Protein AF-F8PD28-F1 (afdb_monomer)

Sequence (226 aa):
MTKYKEKNAYPTWADFMKTFTASFRTANVKGTASAALMKMKMEQGENAVAFNSRFMLDAGKSGINNEAMIMVYQKAIRPPLLCGALTGKELLTIEDWMSTVANLDANWISANAISEGAWGARNRERQNDRNRKSGPSTSTRRLTKDEEESRRKEGRYFICNEKGHIGRNCRNKGKTPERKVRQTETEDDTKTVVEEDRVQNIMRMWRELGEDQRTEAMKELEDEGF

Organism: Serpula lacrymans var. lacrymans (strain S7.9) (NCBI:txid578457)

Structure (mmCIF, N/CA/C/O backbone):
data_AF-F8PD28-F1
#
_entry.id   AF-F8PD28-F1
#
loop_
_atom_site.group_PDB
_atom_site.id
_atom_site.type_symbol
_atom_site.label_atom_id
_atom_site.label_alt_id
_atom_site.label_comp_id
_atom_site.label_asym_id
_atom_site.label_entity_id
_atom_site.label_seq_id
_atom_site.pdbx_PDB_ins_code
_atom_site.Cartn_x
_atom_site.Cartn_y
_atom_site.Cartn_z
_atom_site.occupancy
_atom_site.B_iso_or_equiv
_atom_site.auth_seq_id
_atom_site.auth_comp_id
_atom_site.auth_asym_id
_atom_site.auth_atom_id
_atom_site.pdbx_PDB_model_num
ATOM 1 N N . MET A 1 1 ? -64.999 1.838 42.486 1.00 37.94 1 MET A N 1
ATOM 2 C CA . MET A 1 1 ? -63.828 2.746 42.481 1.00 37.94 1 MET A CA 1
ATOM 3 C C . MET A 1 1 ? -62.581 1.962 42.088 1.00 37.94 1 MET A C 1
ATOM 5 O O . MET A 1 1 ? -61.902 1.415 42.946 1.00 37.94 1 MET A O 1
ATOM 9 N N . THR A 1 2 ? -62.293 1.853 40.794 1.00 41.00 2 THR A N 1
ATOM 10 C CA . THR A 1 2 ? -61.051 1.243 40.297 1.00 41.00 2 THR A CA 1
ATOM 11 C C . THR A 1 2 ? -60.029 2.351 40.067 1.00 41.00 2 THR A C 1
ATOM 13 O O . THR A 1 2 ? -60.168 3.150 39.144 1.00 41.00 2 THR A O 1
ATOM 16 N N . LYS A 1 3 ? -59.034 2.432 40.958 1.00 47.44 3 LYS A N 1
ATOM 17 C CA . LYS A 1 3 ? -57.893 3.350 40.853 1.00 47.44 3 LYS A CA 1
ATOM 18 C C . LYS A 1 3 ? -57.122 3.051 39.564 1.00 47.44 3 LYS A C 1
ATOM 20 O O . LYS A 1 3 ? -56.483 2.004 39.464 1.00 47.44 3 LYS A O 1
ATOM 25 N N . TYR A 1 4 ? -57.155 3.975 38.609 1.00 45.00 4 TYR A N 1
ATOM 26 C CA . TYR A 1 4 ? -56.202 3.995 37.505 1.00 45.00 4 TYR A CA 1
ATOM 27 C C . TYR A 1 4 ? -54.816 4.300 38.087 1.00 45.00 4 TYR A C 1
ATOM 29 O O . TYR A 1 4 ? -54.579 5.380 38.620 1.00 45.00 4 TYR A O 1
ATOM 37 N N . LYS A 1 5 ? -53.917 3.310 38.058 1.00 53.78 5 LYS A N 1
ATOM 38 C CA . LYS A 1 5 ? -52.496 3.510 38.356 1.00 53.78 5 LYS A CA 1
ATOM 39 C C . LYS A 1 5 ? -51.882 4.280 37.192 1.00 53.78 5 LYS A C 1
ATOM 41 O O . LYS A 1 5 ? -51.727 3.720 36.109 1.00 53.78 5 LYS A O 1
ATOM 46 N N . GLU A 1 6 ? -51.512 5.529 37.433 1.00 55.69 6 GLU A N 1
ATOM 47 C CA . GLU A 1 6 ? -50.624 6.288 36.558 1.00 55.69 6 GLU A CA 1
ATOM 48 C C . GLU A 1 6 ? -49.301 5.523 36.404 1.00 55.69 6 GLU A C 1
ATOM 50 O O . GLU A 1 6 ? -48.496 5.419 37.328 1.00 55.69 6 GLU A O 1
ATOM 55 N N . LYS A 1 7 ? -49.095 4.934 35.226 1.00 58.25 7 LYS A N 1
ATOM 56 C CA . LYS A 1 7 ? -47.809 4.393 34.769 1.00 58.25 7 LYS A CA 1
ATOM 57 C C . LYS A 1 7 ? -47.316 5.220 33.582 1.00 58.25 7 LYS A C 1
ATOM 59 O O . LYS A 1 7 ? -47.016 4.677 32.530 1.00 58.25 7 LYS A O 1
ATOM 64 N N . ASN A 1 8 ? -47.239 6.537 33.753 1.00 56.81 8 ASN A N 1
ATOM 65 C CA . ASN A 1 8 ? -46.697 7.443 32.738 1.00 56.81 8 ASN A CA 1
ATOM 66 C C . ASN A 1 8 ? -45.446 8.159 33.264 1.00 56.81 8 ASN A C 1
ATOM 68 O O . ASN A 1 8 ? -45.319 9.374 33.155 1.00 56.81 8 ASN A O 1
ATOM 72 N N . ALA A 1 9 ? -44.514 7.407 33.855 1.00 68.94 9 ALA A N 1
ATOM 73 C CA . ALA A 1 9 ? -43.161 7.912 34.045 1.00 68.94 9 ALA A CA 1
ATOM 74 C C . ALA A 1 9 ? -42.447 7.811 32.692 1.00 68.94 9 ALA A C 1
ATOM 76 O O . ALA A 1 9 ? -42.013 6.730 32.293 1.00 68.94 9 ALA A O 1
ATOM 77 N N . TYR A 1 10 ? -42.402 8.921 31.954 1.00 65.69 10 TYR A N 1
ATOM 78 C CA . TYR A 1 10 ? -41.601 9.001 30.737 1.00 65.69 10 TYR A CA 1
ATOM 79 C C . TYR A 1 10 ? -40.124 8.767 31.090 1.00 65.69 10 TYR A C 1
ATOM 81 O O . TYR A 1 10 ? -39.660 9.292 32.108 1.00 65.69 10 TYR A O 1
ATOM 89 N N . PRO A 1 11 ? -39.387 7.975 30.289 1.00 75.00 11 PRO A N 1
ATOM 90 C CA . PRO A 1 11 ? -37.967 7.756 30.516 1.00 75.00 11 PRO A CA 1
ATOM 91 C C . PRO A 1 11 ? -37.240 9.099 30.516 1.00 75.00 11 PRO A C 1
ATOM 93 O O . PRO A 1 11 ? -37.538 9.985 29.710 1.00 75.00 11 PRO A O 1
ATOM 96 N N . THR A 1 12 ? -36.291 9.259 31.434 1.00 88.94 12 THR A N 1
ATOM 97 C CA . THR A 1 12 ? -35.489 10.480 31.482 1.00 88.94 12 THR A CA 1
ATOM 98 C C . THR A 1 12 ? -34.643 10.600 30.213 1.00 88.94 12 THR A C 1
ATOM 100 O O . THR A 1 12 ? -34.367 9.609 29.535 1.00 88.94 12 THR A O 1
ATOM 103 N N . TRP A 1 13 ? -34.170 11.806 29.891 1.00 82.38 13 TRP A N 1
ATOM 104 C CA . TRP A 1 13 ? -33.216 11.993 28.789 1.00 82.38 13 TRP A CA 1
ATOM 105 C C . TRP A 1 13 ? -31.980 11.086 28.931 1.00 82.38 13 TRP A C 1
ATOM 107 O O . TRP A 1 13 ? -31.472 10.559 27.943 1.00 82.38 13 TRP A O 1
ATOM 117 N N . ALA A 1 14 ? -31.537 10.837 30.167 1.00 88.75 14 ALA A N 1
ATOM 118 C CA . ALA A 1 14 ? -30.451 9.909 30.459 1.00 88.75 14 ALA A CA 1
ATOM 119 C C . ALA A 1 14 ? -30.820 8.454 30.120 1.00 88.75 14 ALA A C 1
ATOM 121 O O . ALA A 1 14 ? -30.013 7.754 29.509 1.00 88.75 14 ALA A O 1
ATOM 122 N N . ASP A 1 15 ? -32.037 8.013 30.455 1.00 88.62 15 ASP A N 1
ATOM 123 C CA . ASP A 1 15 ? -32.534 6.684 30.082 1.00 88.62 15 ASP A CA 1
ATOM 124 C C . ASP A 1 15 ? -32.640 6.545 28.567 1.00 88.62 15 ASP A C 1
ATOM 126 O O . ASP A 1 15 ? -32.151 5.556 28.024 1.00 88.62 15 ASP A O 1
ATOM 130 N N . PHE A 1 16 ? -33.176 7.562 27.880 1.00 85.31 16 PHE A N 1
ATOM 131 C CA . PHE A 1 16 ? -33.222 7.616 26.421 1.00 85.31 16 PHE A CA 1
ATOM 132 C C . PHE A 1 16 ? -31.822 7.489 25.819 1.00 85.31 16 PHE A C 1
ATOM 134 O O . PHE A 1 16 ? -31.597 6.579 25.025 1.00 85.31 16 PHE A O 1
ATOM 141 N N . MET A 1 17 ? -30.863 8.324 26.236 1.00 83.69 17 MET A N 1
ATOM 142 C CA . MET A 1 17 ? -29.487 8.295 25.729 1.00 83.69 17 MET A CA 1
ATOM 143 C C . MET A 1 17 ? -28.782 6.972 26.031 1.00 83.69 17 MET A C 1
ATOM 145 O O . MET A 1 17 ? -28.021 6.478 25.199 1.00 83.69 17 MET A O 1
ATOM 149 N N . LYS A 1 18 ? -29.065 6.350 27.179 1.00 84.75 18 LYS A N 1
ATOM 150 C CA . LYS A 1 18 ? -28.566 5.018 27.538 1.00 84.75 18 LYS A CA 1
ATOM 151 C C . LYS A 1 18 ? -29.157 3.934 26.638 1.00 84.75 18 LYS A C 1
ATOM 153 O O . LYS A 1 18 ? -28.407 3.104 26.135 1.00 84.75 18 LYS A O 1
ATOM 158 N N . THR A 1 19 ? -30.468 3.936 26.389 1.00 81.81 19 THR A N 1
ATOM 159 C CA . THR A 1 19 ? -31.086 3.010 25.424 1.00 81.81 19 THR A CA 1
ATOM 160 C C . THR A 1 19 ? -30.622 3.275 24.003 1.00 81.81 19 THR A C 1
ATOM 162 O O . THR A 1 19 ? -30.332 2.325 23.290 1.00 81.81 19 THR A O 1
ATOM 165 N N . PHE A 1 20 ? -30.483 4.532 23.592 1.00 79.62 20 PHE A N 1
ATOM 166 C CA . PHE A 1 20 ? -30.006 4.926 22.273 1.00 79.62 20 PHE A CA 1
ATOM 167 C C . PHE A 1 20 ? -28.578 4.417 22.055 1.00 79.62 20 PHE A C 1
ATOM 169 O O . PHE A 1 20 ? -28.336 3.634 21.144 1.00 79.62 20 PHE A O 1
ATOM 176 N N . THR A 1 21 ? -27.644 4.734 22.953 1.00 75.19 21 THR A N 1
ATOM 177 C CA . THR A 1 21 ? -26.257 4.237 22.877 1.00 75.19 21 THR A CA 1
ATOM 178 C C . THR A 1 21 ? -26.148 2.720 23.025 1.00 75.19 21 THR A C 1
ATOM 180 O O . THR A 1 21 ? -25.284 2.117 22.396 1.00 75.19 21 THR A O 1
ATOM 183 N N . ALA A 1 22 ? -27.023 2.075 23.803 1.00 74.94 22 ALA A N 1
ATOM 184 C CA . ALA A 1 22 ? -27.081 0.616 23.888 1.00 74.94 22 ALA A CA 1
ATOM 185 C C . ALA A 1 22 ? -27.624 -0.034 22.604 1.00 74.94 22 ALA A C 1
ATOM 187 O O . ALA A 1 22 ? -27.128 -1.085 22.206 1.00 74.94 22 ALA A O 1
ATOM 188 N N . SER A 1 23 ? -28.602 0.598 21.948 1.00 72.75 23 SER A N 1
ATOM 189 C CA . SER A 1 23 ? -29.175 0.159 20.664 1.00 72.75 23 SER A CA 1
ATOM 190 C C . SER A 1 23 ? -28.177 0.341 19.524 1.00 72.75 23 SER A C 1
ATOM 192 O O . SER A 1 23 ? -28.072 -0.507 18.646 1.00 72.75 23 SER A O 1
ATOM 194 N N . PHE A 1 24 ? -27.397 1.421 19.587 1.00 63.25 24 PHE A N 1
ATOM 195 C CA . PHE A 1 24 ? -26.271 1.709 18.705 1.00 63.25 24 PHE A CA 1
ATOM 196 C C . PHE A 1 24 ? -24.937 1.236 19.290 1.00 63.25 24 PHE A C 1
ATOM 198 O O . PHE A 1 24 ? -23.906 1.797 18.914 1.00 63.25 24 PHE A O 1
ATOM 205 N N . ARG A 1 25 ? -24.922 0.222 20.185 1.00 58.59 25 ARG A N 1
ATOM 206 C CA . ARG A 1 25 ? -23.673 -0.431 20.619 1.00 58.59 25 ARG A CA 1
ATOM 207 C C . ARG A 1 25 ? -22.926 -0.778 19.348 1.00 58.59 25 ARG A C 1
ATOM 209 O O . ARG A 1 25 ? -23.367 -1.627 18.577 1.00 58.59 25 ARG A O 1
ATOM 216 N N . THR A 1 26 ? -21.865 -0.022 19.110 1.00 56.88 26 THR A N 1
ATOM 217 C CA . THR A 1 26 ? -21.179 0.052 17.833 1.00 56.88 26 THR A CA 1
ATOM 218 C C . THR A 1 26 ? -20.837 -1.366 17.421 1.00 56.88 26 THR A C 1
ATOM 220 O O . THR A 1 26 ? -20.090 -2.040 18.129 1.00 56.88 26 THR A O 1
ATOM 223 N N . ALA A 1 27 ? -21.459 -1.849 16.339 1.00 63.34 27 ALA A N 1
ATOM 224 C CA . ALA A 1 27 ? -21.218 -3.179 15.794 1.00 63.34 27 ALA A CA 1
ATOM 225 C C . ALA A 1 27 ? -19.707 -3.384 15.737 1.00 63.34 27 ALA A C 1
ATOM 227 O O . ALA A 1 27 ? -19.074 -2.698 14.948 1.00 63.34 27 ALA A O 1
ATOM 228 N N . ASN A 1 28 ? -19.160 -4.202 16.652 1.00 75.38 28 ASN A N 1
ATOM 229 C CA . ASN A 1 28 ? -17.743 -4.298 17.034 1.00 75.38 28 ASN A CA 1
ATOM 230 C C . ASN A 1 28 ? -16.792 -3.568 16.063 1.00 75.38 28 ASN A C 1
ATOM 232 O O . ASN A 1 28 ? -16.199 -4.206 15.194 1.00 75.38 28 ASN A O 1
ATOM 236 N N . VAL A 1 29 ? -16.701 -2.232 16.150 1.00 79.56 29 VAL A N 1
ATOM 237 C CA . VAL A 1 29 ? -16.099 -1.429 15.062 1.00 79.56 29 VAL A CA 1
ATOM 238 C C . VAL A 1 29 ? -14.616 -1.735 14.961 1.00 79.56 29 VAL A C 1
ATOM 240 O O . VAL A 1 29 ? -14.099 -1.935 13.866 1.00 79.56 29 VAL A O 1
ATOM 243 N N . LYS A 1 30 ? -13.965 -1.879 16.120 1.00 83.75 30 LYS A N 1
ATOM 244 C CA . LYS A 1 30 ? -12.562 -2.263 16.230 1.00 83.75 30 LYS A CA 1
ATOM 245 C C . LYS A 1 30 ? -12.311 -3.631 15.598 1.00 83.75 30 LYS A C 1
ATOM 247 O O . LYS A 1 30 ? -11.475 -3.746 14.712 1.00 83.75 30 LYS A O 1
ATOM 252 N N . GLY A 1 31 ? -13.067 -4.654 16.005 1.00 80.69 31 GLY A N 1
ATOM 253 C CA . GLY A 1 31 ? -12.906 -6.008 15.472 1.00 80.69 31 GLY A CA 1
ATOM 254 C C . GLY A 1 31 ? -13.261 -6.118 13.990 1.00 80.69 31 GLY A C 1
ATOM 255 O O . GLY A 1 31 ? -12.584 -6.830 13.254 1.00 80.69 31 GLY A O 1
ATOM 256 N N . THR A 1 32 ? -14.265 -5.370 13.534 1.00 86.94 32 THR A N 1
ATOM 257 C CA . THR A 1 32 ? -14.659 -5.305 12.119 1.00 86.94 32 THR A CA 1
ATOM 258 C C . THR A 1 32 ? -13.567 -4.644 11.283 1.00 86.94 32 THR A C 1
ATOM 260 O O . THR A 1 32 ? -13.189 -5.190 10.251 1.00 86.94 32 THR A O 1
ATOM 263 N N . ALA A 1 33 ? -12.999 -3.529 11.751 1.00 87.75 33 ALA A N 1
ATOM 264 C CA . ALA A 1 33 ? -11.890 -2.849 11.088 1.00 87.75 33 ALA A CA 1
ATOM 265 C C . ALA A 1 33 ? -10.616 -3.709 11.072 1.00 87.75 33 ALA A C 1
ATOM 267 O O . ALA A 1 33 ? -9.989 -3.853 10.028 1.00 87.75 33 ALA A O 1
ATOM 268 N N . SER A 1 34 ? -10.268 -4.366 12.186 1.00 87.31 34 SER A N 1
ATOM 269 C CA . SER A 1 34 ? -9.153 -5.322 12.225 1.00 87.31 34 SER A CA 1
ATOM 270 C C . SER A 1 34 ? -9.353 -6.475 11.234 1.00 87.31 34 SER A C 1
ATOM 272 O O . SER A 1 34 ? -8.423 -6.842 10.519 1.00 87.31 34 SER A O 1
ATOM 274 N N . ALA A 1 35 ? -10.566 -7.030 11.149 1.00 88.50 35 ALA A N 1
ATOM 275 C CA . ALA A 1 35 ? -10.882 -8.091 10.197 1.00 88.50 35 ALA A CA 1
ATOM 276 C C . ALA A 1 35 ? -10.844 -7.604 8.738 1.00 88.50 35 ALA A C 1
ATOM 278 O O . ALA A 1 35 ? -10.423 -8.361 7.861 1.00 88.50 35 ALA A O 1
ATOM 279 N N . ALA A 1 36 ? -11.261 -6.361 8.477 1.00 90.88 36 ALA A N 1
ATOM 280 C CA . ALA A 1 36 ? -11.160 -5.730 7.164 1.00 90.88 36 ALA A CA 1
ATOM 281 C C . ALA A 1 36 ? -9.693 -5.550 6.752 1.00 90.88 36 ALA A C 1
ATOM 283 O O . ALA A 1 36 ? -9.312 -6.013 5.682 1.00 90.88 36 ALA A O 1
ATOM 284 N N . LEU A 1 37 ? -8.848 -5.005 7.635 1.00 93.38 37 LEU A N 1
ATOM 285 C CA . LEU A 1 37 ? -7.408 -4.840 7.405 1.00 93.38 37 LEU A CA 1
ATOM 286 C C . LEU A 1 37 ? -6.705 -6.159 7.084 1.00 93.38 37 LEU A C 1
ATOM 288 O O . LEU A 1 37 ? -5.946 -6.233 6.126 1.00 93.38 37 LEU A O 1
ATOM 292 N N . MET A 1 38 ? -6.990 -7.229 7.833 1.00 90.81 38 MET A N 1
ATOM 293 C CA . MET A 1 38 ? -6.369 -8.541 7.594 1.00 90.81 38 MET A CA 1
ATOM 294 C C . MET A 1 38 ? -6.731 -9.155 6.235 1.00 90.81 38 MET A C 1
ATOM 296 O O . MET A 1 38 ? -6.000 -10.012 5.731 1.00 90.81 38 MET A O 1
ATOM 300 N N . LYS A 1 39 ? -7.875 -8.759 5.667 1.00 93.38 39 LYS A N 1
ATOM 301 C CA . LYS A 1 39 ? -8.350 -9.202 4.350 1.00 93.38 39 LYS A CA 1
ATOM 302 C C . LYS A 1 39 ? -8.001 -8.218 3.238 1.00 93.38 39 LYS A C 1
ATOM 304 O O . LYS A 1 39 ? -8.110 -8.588 2.071 1.00 93.38 39 LYS A O 1
ATOM 309 N N . MET A 1 40 ? -7.614 -6.995 3.590 1.00 94.75 40 MET A N 1
ATOM 310 C CA . MET A 1 40 ? -7.336 -5.929 2.646 1.00 94.75 40 MET A CA 1
ATOM 311 C C . MET A 1 40 ? -6.160 -6.317 1.755 1.00 94.75 40 MET A C 1
ATOM 313 O O . MET A 1 40 ? -5.140 -6.831 2.217 1.00 94.75 40 MET A O 1
ATOM 317 N N . LYS A 1 41 ? -6.321 -6.063 0.461 1.00 96.56 41 LYS A N 1
ATOM 318 C CA . LYS A 1 41 ? -5.269 -6.183 -0.536 1.00 96.56 41 LYS A CA 1
ATOM 319 C C . LYS A 1 41 ? -5.348 -4.991 -1.468 1.00 96.56 41 LYS A C 1
ATOM 321 O O . LYS A 1 41 ? -6.430 -4.468 -1.727 1.00 96.56 41 LYS A O 1
ATOM 326 N N . MET A 1 42 ? -4.188 -4.574 -1.940 1.00 96.81 42 MET A N 1
ATOM 327 C CA . MET A 1 42 ? -4.074 -3.594 -2.999 1.00 96.81 42 MET A CA 1
ATOM 328 C C . MET A 1 42 ? -4.576 -4.223 -4.297 1.00 96.81 42 MET A C 1
ATOM 330 O O . MET A 1 42 ? -4.073 -5.268 -4.722 1.00 96.81 42 MET A O 1
ATOM 334 N N . GLU A 1 43 ? -5.583 -3.602 -4.901 1.00 93.44 43 GLU A N 1
ATOM 335 C CA . GLU A 1 43 ? -6.232 -4.126 -6.100 1.00 93.44 43 GLU A CA 1
ATOM 336 C C . GLU A 1 43 ? -5.350 -3.934 -7.341 1.00 93.44 43 GLU A C 1
ATOM 338 O O . GLU A 1 43 ? -4.458 -3.080 -7.400 1.00 93.44 43 GLU A O 1
ATOM 343 N N . GLN A 1 44 ? -5.594 -4.737 -8.377 1.00 86.19 44 GLN A N 1
ATOM 344 C CA . GLN A 1 44 ? -4.879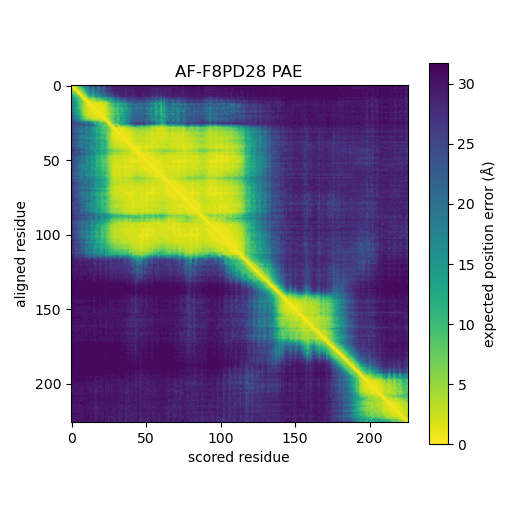 -4.579 -9.640 1.00 86.19 44 GLN A CA 1
ATOM 345 C C . GLN A 1 44 ? -5.295 -3.269 -10.325 1.00 86.19 44 GLN A C 1
ATOM 347 O O . GLN A 1 44 ? -6.469 -3.050 -10.602 1.00 86.19 44 GLN A O 1
ATOM 352 N N . GLY A 1 45 ? -4.317 -2.406 -10.613 1.00 85.19 45 GLY A N 1
ATOM 353 C CA . GLY A 1 45 ? -4.555 -1.086 -11.209 1.00 85.19 45 GLY A CA 1
ATOM 354 C C . GLY A 1 45 ? -4.904 0.013 -10.200 1.00 85.19 45 GLY A C 1
ATOM 355 O O . GLY A 1 45 ? -4.999 1.173 -10.588 1.00 85.19 45 GLY A O 1
ATOM 356 N N . GLU A 1 46 ? -5.047 -0.314 -8.913 1.00 92.38 46 GLU A N 1
ATOM 357 C CA . GLU A 1 46 ? -5.131 0.690 -7.851 1.00 92.38 46 GLU A CA 1
ATOM 358 C C . GLU A 1 46 ? -3.764 1.368 -7.666 1.00 92.38 46 GLU A C 1
ATOM 360 O O . GLU A 1 46 ? -2.731 0.699 -7.672 1.00 92.38 46 GLU A O 1
ATOM 365 N N . ASN A 1 47 ? -3.755 2.692 -7.495 1.00 93.44 47 ASN A N 1
ATOM 366 C CA . ASN A 1 47 ? -2.550 3.447 -7.144 1.00 93.44 47 ASN A CA 1
ATOM 367 C C . ASN A 1 47 ? -2.277 3.336 -5.633 1.00 93.44 47 ASN A C 1
ATOM 369 O O . ASN A 1 47 ? -3.202 3.393 -4.817 1.00 93.44 47 ASN A O 1
ATOM 373 N N . ALA A 1 48 ? -1.003 3.232 -5.257 1.00 96.44 48 ALA A N 1
ATOM 374 C CA . ALA A 1 48 ? -0.539 3.167 -3.873 1.00 96.44 48 ALA A CA 1
ATOM 375 C C . ALA A 1 48 ? -1.098 4.276 -2.960 1.00 96.44 48 ALA A C 1
ATOM 377 O O . ALA A 1 48 ? -1.455 3.997 -1.823 1.00 96.44 48 ALA A O 1
ATOM 378 N N . VAL A 1 49 ? -1.248 5.514 -3.434 1.00 96.56 49 VAL A N 1
ATOM 379 C CA . VAL A 1 49 ? -1.801 6.637 -2.652 1.00 96.56 49 VAL A CA 1
ATOM 380 C C . VAL A 1 49 ? -3.269 6.400 -2.273 1.00 96.56 49 VAL A C 1
ATOM 382 O O . VAL A 1 49 ? -3.668 6.631 -1.126 1.00 96.56 49 VAL A O 1
ATOM 385 N N . ALA A 1 50 ? -4.073 5.907 -3.219 1.00 95.94 50 ALA A N 1
ATOM 386 C CA . ALA A 1 50 ? -5.476 5.574 -2.974 1.00 95.94 50 ALA A CA 1
ATOM 387 C C . ALA A 1 50 ? -5.591 4.404 -1.987 1.00 95.94 50 ALA A C 1
ATOM 389 O O . ALA A 1 50 ? -6.350 4.475 -1.015 1.00 95.94 50 ALA A O 1
ATOM 390 N N . PHE A 1 51 ? -4.757 3.381 -2.184 1.00 97.56 51 PHE A N 1
ATOM 391 C CA . PHE A 1 51 ? -4.648 2.255 -1.266 1.00 97.56 51 PHE A CA 1
ATOM 392 C C . PHE A 1 51 ? -4.270 2.707 0.155 1.00 97.56 51 PHE A C 1
ATOM 394 O O . PHE A 1 51 ? -4.945 2.332 1.114 1.00 97.56 51 PHE A O 1
ATOM 401 N N . ASN A 1 52 ? -3.257 3.569 0.298 1.00 97.38 52 ASN A N 1
ATOM 402 C CA . ASN A 1 52 ? -2.783 4.087 1.587 1.00 97.38 52 ASN A CA 1
ATOM 403 C C . ASN A 1 52 ? -3.890 4.819 2.351 1.00 97.38 52 ASN A C 1
ATOM 405 O O . ASN A 1 52 ? -4.042 4.629 3.557 1.00 97.38 52 ASN A O 1
ATOM 409 N N . SER A 1 53 ? -4.705 5.608 1.648 1.00 95.69 53 SER A N 1
ATOM 410 C CA . SER A 1 53 ? -5.824 6.339 2.250 1.00 95.69 53 SER A CA 1
ATOM 411 C C . SER A 1 53 ? -6.880 5.391 2.826 1.00 95.69 53 SER A C 1
ATOM 413 O O . SER A 1 53 ? -7.318 5.555 3.966 1.00 95.69 53 SER A O 1
ATOM 415 N N . ARG A 1 54 ? -7.255 4.352 2.069 1.00 95.56 54 ARG A N 1
ATOM 416 C CA . ARG A 1 54 ? -8.194 3.323 2.537 1.00 95.56 54 ARG A CA 1
ATOM 417 C C . ARG A 1 54 ? -7.614 2.512 3.696 1.00 95.56 54 ARG A C 1
ATOM 419 O O . ARG A 1 54 ? -8.311 2.273 4.679 1.00 95.56 54 ARG A O 1
ATOM 426 N N . PHE A 1 55 ? -6.340 2.139 3.604 1.00 96.69 55 PHE A N 1
ATOM 427 C CA . PHE A 1 55 ? -5.641 1.423 4.665 1.00 96.69 55 PHE A CA 1
ATOM 428 C C . PHE A 1 55 ? -5.650 2.219 5.974 1.00 96.69 55 PHE A C 1
ATOM 430 O O . PHE A 1 55 ? -6.039 1.686 7.011 1.00 96.69 55 PHE A O 1
ATOM 437 N N . MET A 1 56 ? -5.292 3.507 5.931 1.00 95.44 56 MET A N 1
ATOM 438 C CA . MET A 1 56 ? -5.248 4.360 7.124 1.00 95.44 56 MET A CA 1
ATOM 439 C C . MET A 1 56 ? -6.623 4.575 7.756 1.00 95.44 56 MET A C 1
ATOM 441 O O . MET A 1 56 ? -6.736 4.640 8.982 1.00 95.44 56 MET A O 1
ATOM 445 N N . LEU A 1 57 ? -7.679 4.625 6.944 1.00 93.00 57 LEU A N 1
ATOM 446 C CA . LEU A 1 57 ? -9.051 4.751 7.426 1.00 93.00 57 LEU A CA 1
ATOM 447 C C . LEU A 1 57 ? -9.470 3.551 8.290 1.00 93.00 57 LEU A C 1
ATOM 449 O O . LEU A 1 57 ? -10.056 3.742 9.358 1.00 93.00 57 LEU A O 1
ATOM 453 N N . ASP A 1 58 ? -9.156 2.324 7.870 1.00 92.50 58 ASP A N 1
ATOM 454 C CA . ASP A 1 58 ? -9.457 1.129 8.666 1.00 92.50 58 ASP A CA 1
ATOM 455 C C . ASP A 1 58 ? -8.445 0.927 9.806 1.00 92.50 58 ASP A C 1
ATOM 457 O O . ASP A 1 58 ? -8.831 0.543 10.915 1.00 92.50 58 ASP A O 1
ATOM 461 N N . ALA A 1 59 ? -7.170 1.270 9.594 1.00 93.25 59 ALA A N 1
ATOM 462 C CA . ALA A 1 59 ? -6.129 1.238 10.623 1.00 93.25 59 ALA A CA 1
ATOM 463 C C . ALA A 1 59 ? -6.502 2.122 11.820 1.00 93.25 59 ALA A C 1
ATOM 465 O O . ALA A 1 59 ? -6.513 1.634 12.955 1.00 93.25 59 ALA A O 1
ATOM 466 N N . GLY A 1 60 ? -6.931 3.362 11.567 1.00 91.19 60 GLY A N 1
ATOM 467 C CA . GLY A 1 60 ? -7.382 4.296 12.601 1.00 91.19 60 GLY A CA 1
ATOM 468 C C . GLY A 1 60 ? -8.583 3.783 13.403 1.00 91.19 60 GLY A C 1
ATOM 469 O O . GLY A 1 60 ? -8.634 3.957 14.618 1.00 91.19 60 GLY A O 1
ATOM 470 N N . LYS A 1 61 ? -9.519 3.070 12.762 1.00 90.00 61 LYS A N 1
ATOM 471 C CA . LYS A 1 61 ? -10.677 2.449 13.439 1.00 90.00 61 LYS A CA 1
ATOM 472 C C . LYS A 1 61 ? -10.307 1.205 14.249 1.00 90.00 61 LYS A C 1
ATOM 474 O O . LYS A 1 61 ? -10.978 0.880 15.228 1.00 90.00 61 LYS A O 1
ATOM 479 N N . SER A 1 62 ? -9.271 0.488 13.825 1.00 89.69 62 SER A N 1
ATOM 480 C CA . SER A 1 62 ? -8.831 -0.759 14.454 1.00 89.69 62 SER A CA 1
ATOM 481 C C . SER A 1 62 ? -7.953 -0.544 15.692 1.00 89.69 62 SER A C 1
ATOM 483 O O . SER A 1 62 ? -7.878 -1.429 16.544 1.00 89.69 62 SER A O 1
ATOM 485 N N . GLY A 1 63 ? -7.286 0.610 15.810 1.00 87.38 63 GLY A N 1
ATOM 486 C CA . GLY A 1 63 ? -6.393 0.923 16.929 1.00 87.38 63 GLY A CA 1
ATOM 487 C C . GLY A 1 63 ? -5.226 -0.061 17.094 1.00 87.38 63 GLY A C 1
ATOM 488 O O . GLY A 1 63 ? -4.811 -0.318 18.225 1.00 87.38 63 GLY A O 1
ATOM 489 N N . ILE A 1 64 ? -4.757 -0.672 16.000 1.00 89.88 64 ILE A N 1
ATOM 490 C CA . ILE A 1 64 ? -3.544 -1.505 15.993 1.00 89.88 64 ILE A CA 1
ATOM 491 C C . ILE A 1 64 ? -2.290 -0.624 16.090 1.00 89.88 64 ILE A C 1
ATOM 493 O O . ILE A 1 64 ? -2.320 0.542 15.708 1.00 89.88 64 ILE A O 1
ATOM 497 N N . ASN A 1 65 ? -1.193 -1.164 16.622 1.00 92.31 65 ASN A N 1
ATOM 498 C CA . ASN A 1 65 ? 0.068 -0.428 16.735 1.00 92.31 65 ASN A CA 1
ATOM 499 C C . ASN A 1 65 ? 0.827 -0.390 15.394 1.00 92.31 65 ASN A C 1
ATOM 501 O O . ASN A 1 65 ? 0.510 -1.132 14.465 1.00 92.31 65 ASN A O 1
ATOM 505 N N . ASN A 1 66 ? 1.850 0.462 15.309 1.00 92.38 66 ASN A N 1
ATOM 506 C CA . ASN A 1 66 ? 2.644 0.666 14.093 1.00 92.38 66 ASN A CA 1
ATOM 507 C C . ASN A 1 66 ? 3.281 -0.635 13.560 1.00 92.38 66 ASN A C 1
ATOM 509 O O . ASN A 1 66 ? 3.231 -0.899 12.365 1.00 92.38 66 ASN A O 1
ATOM 513 N N . GLU A 1 67 ? 3.807 -1.490 14.437 1.00 92.06 67 GLU A N 1
ATOM 514 C CA . GLU A 1 67 ? 4.403 -2.776 14.047 1.00 92.06 67 GLU A CA 1
ATOM 515 C C . GLU A 1 67 ? 3.376 -3.711 13.385 1.00 92.06 67 GLU A C 1
ATOM 517 O O . GLU A 1 67 ? 3.619 -4.272 12.315 1.00 92.06 67 GLU A O 1
ATOM 522 N N . ALA A 1 68 ? 2.176 -3.814 13.966 1.00 92.50 68 ALA A N 1
ATOM 523 C CA . ALA A 1 68 ? 1.075 -4.558 13.369 1.00 92.50 68 ALA A CA 1
ATOM 524 C C . ALA A 1 68 ? 0.597 -3.927 12.054 1.00 92.50 68 ALA A C 1
ATOM 526 O O . ALA A 1 68 ? 0.285 -4.662 11.117 1.00 92.50 68 ALA A O 1
ATOM 527 N N . MET A 1 69 ? 0.567 -2.592 11.952 1.00 95.19 69 MET A N 1
ATOM 528 C CA . MET A 1 69 ? 0.252 -1.911 10.691 1.00 95.19 69 MET A CA 1
ATOM 529 C C . MET A 1 69 ? 1.248 -2.294 9.602 1.00 95.19 69 MET A C 1
ATOM 531 O O . MET A 1 69 ? 0.819 -2.666 8.516 1.00 95.19 69 MET A O 1
ATOM 535 N N . ILE A 1 70 ? 2.550 -2.271 9.894 1.00 95.94 70 ILE A N 1
ATOM 536 C CA . ILE A 1 70 ? 3.601 -2.617 8.930 1.00 95.94 70 ILE A CA 1
ATOM 537 C C . ILE A 1 70 ? 3.429 -4.055 8.435 1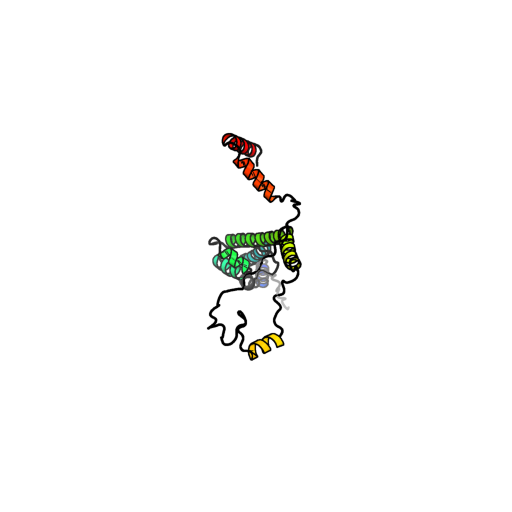.00 95.94 70 ILE A C 1
ATOM 539 O O . ILE A 1 70 ? 3.395 -4.279 7.226 1.00 95.94 70 ILE A O 1
ATOM 543 N N . MET A 1 71 ? 3.237 -5.024 9.336 1.00 94.31 71 MET A N 1
ATOM 544 C CA . MET A 1 71 ? 3.040 -6.427 8.945 1.00 94.31 71 MET A CA 1
ATOM 545 C C . MET A 1 71 ? 1.815 -6.620 8.042 1.00 94.31 71 MET A C 1
ATOM 547 O O . MET A 1 71 ? 1.872 -7.341 7.042 1.00 94.31 71 MET A O 1
ATOM 551 N N . VAL A 1 72 ? 0.692 -5.982 8.383 1.00 95.75 72 VAL A N 1
ATOM 552 C CA . VAL A 1 72 ? -0.531 -6.075 7.575 1.00 95.75 72 VAL A CA 1
ATOM 553 C C . VAL A 1 72 ? -0.344 -5.365 6.234 1.00 95.75 72 VAL A C 1
ATOM 555 O O . VAL A 1 72 ? -0.736 -5.905 5.202 1.00 95.75 72 VAL A O 1
ATOM 558 N N . TYR A 1 73 ? 0.302 -4.201 6.232 1.00 97.19 73 TYR A N 1
ATOM 559 C CA . TYR A 1 73 ? 0.577 -3.414 5.036 1.00 97.19 73 TYR A CA 1
ATOM 560 C C . TYR A 1 73 ? 1.471 -4.172 4.049 1.00 97.19 73 TYR A C 1
ATOM 562 O O . TYR A 1 73 ? 1.101 -4.329 2.888 1.00 97.19 73 TYR A O 1
ATOM 570 N N . GLN A 1 74 ? 2.584 -4.744 4.519 1.00 96.00 74 GLN A N 1
ATOM 571 C CA . GLN A 1 74 ? 3.488 -5.575 3.713 1.00 96.00 74 GLN A CA 1
ATOM 572 C C . GLN A 1 74 ? 2.766 -6.755 3.051 1.00 96.00 74 GLN A C 1
ATOM 574 O O . GLN A 1 74 ? 3.056 -7.102 1.908 1.00 96.00 74 GLN A O 1
ATOM 579 N N . LYS A 1 75 ? 1.804 -7.365 3.754 1.00 95.81 75 LYS A N 1
ATOM 580 C CA . LYS A 1 75 ? 0.992 -8.470 3.227 1.00 95.81 75 LYS A CA 1
ATOM 581 C C . LYS A 1 75 ? -0.067 -8.011 2.218 1.00 95.81 75 LYS A C 1
ATOM 583 O O . LYS A 1 75 ? -0.507 -8.812 1.391 1.00 95.81 75 LYS A O 1
ATOM 588 N N . ALA A 1 76 ? -0.509 -6.762 2.321 1.00 96.44 76 ALA A N 1
ATOM 589 C CA . ALA A 1 76 ? -1.588 -6.210 1.517 1.00 96.44 76 ALA A CA 1
ATOM 590 C C . ALA A 1 76 ? -1.098 -5.585 0.199 1.00 96.44 76 ALA A C 1
ATOM 592 O O . ALA A 1 76 ? -1.837 -5.614 -0.786 1.00 96.44 76 ALA A O 1
ATOM 593 N N . ILE A 1 77 ? 0.125 -5.048 0.153 1.00 96.88 77 ILE A N 1
ATOM 594 C CA . ILE A 1 77 ? 0.704 -4.451 -1.061 1.00 96.88 77 ILE A CA 1
ATOM 595 C C . ILE A 1 77 ? 1.134 -5.500 -2.098 1.00 96.88 77 ILE A C 1
ATOM 597 O O . ILE A 1 77 ? 1.344 -6.678 -1.805 1.00 96.88 77 ILE A O 1
ATOM 601 N N . ARG A 1 78 ? 1.284 -5.062 -3.353 1.00 94.94 78 ARG A N 1
ATOM 602 C CA . ARG A 1 78 ? 1.665 -5.935 -4.473 1.00 94.94 78 ARG A CA 1
ATOM 603 C C . ARG A 1 78 ? 3.125 -6.414 -4.342 1.00 94.94 78 ARG A C 1
ATOM 605 O O . ARG A 1 78 ? 3.986 -5.604 -3.991 1.00 94.94 78 ARG A O 1
ATOM 612 N N . PRO A 1 79 ? 3.450 -7.671 -4.718 1.00 93.94 79 PRO A N 1
ATOM 613 C CA . PRO A 1 79 ? 4.800 -8.222 -4.560 1.00 93.94 79 PRO A CA 1
ATOM 614 C C . PRO A 1 79 ? 5.942 -7.383 -5.164 1.00 93.94 79 PRO A C 1
ATOM 616 O O . PRO A 1 79 ? 6.957 -7.236 -4.490 1.00 93.94 79 PRO A O 1
ATOM 619 N N . PRO A 1 80 ? 5.815 -6.767 -6.361 1.00 91.94 80 PRO A N 1
ATOM 620 C CA . PRO A 1 80 ? 6.887 -5.928 -6.905 1.00 91.94 80 PRO A CA 1
ATOM 621 C C . PRO A 1 80 ? 7.207 -4.704 -6.036 1.00 91.94 80 PRO A C 1
ATOM 623 O O . PRO A 1 80 ? 8.373 -4.350 -5.879 1.00 91.94 80 PRO A O 1
ATOM 626 N N . LEU A 1 81 ? 6.182 -4.087 -5.438 1.00 94.75 81 LEU A N 1
ATOM 627 C CA . LEU A 1 81 ? 6.346 -2.934 -4.549 1.00 94.75 81 LEU A CA 1
ATOM 628 C C . LEU A 1 81 ? 6.965 -3.356 -3.215 1.00 94.75 81 LEU A C 1
ATOM 630 O O . LEU A 1 81 ? 7.851 -2.669 -2.715 1.00 94.75 81 LEU A O 1
ATOM 634 N N . LEU A 1 82 ? 6.556 -4.513 -2.682 1.00 95.69 82 LEU A N 1
ATOM 635 C CA . LEU A 1 82 ? 7.163 -5.101 -1.488 1.00 95.69 82 LEU A CA 1
ATOM 636 C C . LEU A 1 82 ? 8.657 -5.377 -1.701 1.00 95.69 82 LEU A C 1
ATOM 638 O O . LEU A 1 82 ? 9.478 -4.956 -0.892 1.00 95.69 82 LEU A O 1
ATOM 642 N N . CYS A 1 83 ? 9.019 -6.042 -2.802 1.00 93.56 83 CYS A N 1
ATOM 643 C CA . CYS A 1 83 ? 10.417 -6.312 -3.134 1.00 93.56 83 CYS A CA 1
ATOM 644 C C . CYS A 1 83 ? 11.225 -5.017 -3.290 1.00 93.56 83 CYS A C 1
ATOM 646 O O . CYS A 1 83 ? 12.335 -4.926 -2.768 1.00 93.56 83 CYS A O 1
ATOM 648 N N . GLY A 1 84 ? 10.666 -4.009 -3.968 1.00 93.50 84 GLY A N 1
ATOM 649 C CA . GLY A 1 84 ? 11.313 -2.707 -4.126 1.00 93.50 84 GLY A CA 1
ATOM 650 C C . GLY A 1 84 ? 11.564 -2.011 -2.787 1.00 93.50 84 GLY A C 1
ATOM 651 O O . GLY A 1 84 ? 12.680 -1.567 -2.534 1.00 93.50 84 GLY A O 1
ATOM 652 N N . ALA A 1 85 ? 10.563 -1.978 -1.905 1.00 93.56 85 ALA A N 1
ATOM 653 C CA . ALA A 1 85 ? 10.680 -1.350 -0.591 1.00 93.56 85 ALA A CA 1
ATOM 654 C C . ALA A 1 85 ? 11.691 -2.075 0.315 1.00 93.56 85 ALA A C 1
ATOM 656 O O . ALA A 1 85 ? 12.494 -1.422 0.974 1.00 93.56 85 ALA A O 1
ATOM 657 N N . LEU A 1 86 ? 11.717 -3.414 0.294 1.00 93.25 86 LEU A N 1
ATOM 658 C CA . LEU A 1 86 ? 12.663 -4.221 1.080 1.00 93.25 86 LEU A CA 1
ATOM 659 C C . LEU A 1 86 ? 14.119 -4.115 0.606 1.00 93.25 86 LEU A C 1
ATOM 661 O O . LEU A 1 86 ? 15.028 -4.391 1.381 1.00 93.25 86 LEU A O 1
ATOM 665 N N . THR A 1 87 ? 14.349 -3.750 -0.657 1.00 90.62 87 THR A N 1
ATOM 666 C CA . THR A 1 87 ? 15.706 -3.588 -1.212 1.00 90.62 87 THR A CA 1
ATOM 667 C C . THR A 1 87 ? 16.324 -2.235 -0.831 1.00 90.62 87 THR A C 1
ATOM 669 O O . THR A 1 87 ? 17.523 -2.025 -1.003 1.00 90.62 87 THR A O 1
ATOM 672 N N . GLY A 1 88 ? 15.507 -1.303 -0.339 1.00 83.75 88 GLY A N 1
ATOM 673 C CA . GLY A 1 88 ? 15.938 0.025 0.072 1.00 83.75 88 GLY A CA 1
ATOM 674 C C . GLY A 1 88 ? 16.506 0.076 1.491 1.00 83.75 88 GLY A C 1
ATOM 675 O O . GLY A 1 88 ? 17.021 -0.895 2.042 1.00 83.75 88 GLY A O 1
ATOM 676 N N . LYS A 1 89 ? 16.407 1.265 2.087 1.00 87.31 89 LYS A N 1
ATOM 677 C CA . LYS A 1 89 ? 16.720 1.498 3.498 1.00 87.31 89 LYS A CA 1
ATOM 678 C C . LYS A 1 89 ? 15.690 0.795 4.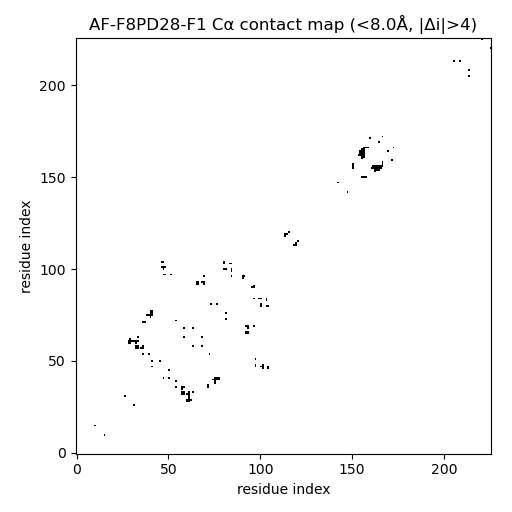391 1.00 87.31 89 LYS A C 1
ATOM 680 O O . LYS A 1 89 ? 14.534 0.656 4.007 1.00 87.31 89 LYS A O 1
ATOM 685 N N . GLU A 1 90 ? 16.098 0.422 5.601 1.00 87.19 90 GLU A N 1
ATOM 686 C CA . GLU A 1 90 ? 15.174 -0.034 6.641 1.00 87.19 90 GLU A CA 1
ATOM 687 C C . GLU A 1 90 ? 14.101 1.029 6.946 1.00 87.19 90 GLU A C 1
ATOM 689 O O . GLU A 1 90 ? 14.413 2.201 7.181 1.00 87.19 90 GLU A O 1
ATOM 694 N N . LEU A 1 91 ? 12.836 0.602 6.929 1.00 90.81 91 LEU A N 1
ATOM 695 C CA . LEU A 1 91 ? 11.656 1.442 7.129 1.00 90.81 91 LEU A CA 1
ATOM 696 C C . LEU A 1 91 ? 10.991 1.060 8.457 1.00 90.81 91 LEU A C 1
ATOM 698 O O . LEU A 1 91 ? 10.467 -0.049 8.598 1.00 90.81 91 LEU A O 1
ATOM 702 N N . LEU A 1 92 ? 11.020 1.979 9.424 1.00 91.38 92 LEU A N 1
ATOM 703 C CA . LEU A 1 92 ? 10.599 1.722 10.809 1.00 91.38 92 LEU A CA 1
ATOM 704 C C . LEU A 1 92 ? 9.154 2.152 11.088 1.00 91.38 92 LEU A C 1
ATOM 706 O O . LEU A 1 92 ? 8.532 1.679 12.042 1.00 91.38 92 LEU A O 1
ATOM 710 N N . THR A 1 93 ? 8.601 3.045 10.267 1.00 95.50 93 THR A N 1
ATOM 711 C CA . THR A 1 93 ? 7.250 3.586 10.448 1.00 95.50 93 THR A CA 1
ATOM 712 C C . THR A 1 93 ? 6.342 3.244 9.277 1.00 95.50 93 THR A C 1
ATOM 714 O O . THR A 1 93 ? 6.790 3.093 8.140 1.00 95.50 93 THR A O 1
ATOM 717 N N . ILE A 1 94 ? 5.039 3.129 9.542 1.00 95.81 94 ILE A N 1
ATOM 718 C CA . ILE A 1 94 ? 4.044 2.928 8.487 1.00 95.81 94 ILE A CA 1
ATOM 719 C C . ILE A 1 94 ? 4.060 4.075 7.462 1.00 95.81 94 ILE A C 1
ATOM 721 O O . ILE A 1 94 ? 3.826 3.843 6.280 1.00 95.81 94 ILE A O 1
ATOM 725 N N . GLU A 1 95 ? 4.405 5.291 7.887 1.00 95.88 95 GLU A N 1
ATOM 726 C CA . GLU A 1 95 ? 4.535 6.474 7.028 1.00 95.88 95 GLU A CA 1
ATOM 727 C C . GLU A 1 95 ? 5.725 6.350 6.063 1.00 95.88 95 GLU A C 1
ATOM 729 O O . GLU A 1 95 ? 5.582 6.611 4.863 1.00 95.88 95 GLU A O 1
ATOM 734 N N . ASP A 1 96 ? 6.874 5.861 6.543 1.00 96.12 96 ASP A N 1
ATOM 735 C CA . ASP A 1 96 ? 8.040 5.559 5.700 1.00 96.12 96 ASP A CA 1
ATOM 736 C C . ASP A 1 96 ? 7.708 4.477 4.663 1.00 96.12 96 ASP A C 1
ATOM 738 O O . ASP A 1 96 ? 8.055 4.590 3.484 1.00 96.12 96 ASP A O 1
ATOM 742 N N . TRP A 1 97 ? 6.982 3.437 5.085 1.00 97.12 97 TRP A N 1
ATOM 743 C CA . TRP A 1 97 ? 6.481 2.391 4.192 1.00 97.12 97 TRP A CA 1
ATOM 744 C C . TRP A 1 97 ? 5.555 2.955 3.115 1.00 97.12 97 TRP A C 1
ATOM 746 O O . TRP A 1 97 ? 5.755 2.698 1.927 1.00 97.12 97 TRP A O 1
ATOM 756 N N . MET A 1 98 ? 4.565 3.750 3.512 1.00 97.19 98 MET A N 1
ATOM 757 C CA . MET A 1 98 ? 3.571 4.317 2.603 1.00 97.19 98 MET A CA 1
ATOM 758 C C . MET A 1 98 ? 4.178 5.280 1.589 1.00 97.19 98 MET A C 1
ATOM 760 O O . MET A 1 98 ? 3.826 5.214 0.410 1.00 97.19 98 MET A O 1
ATOM 764 N N . SER A 1 99 ? 5.089 6.150 2.027 1.00 96.56 99 SER A N 1
ATOM 765 C CA . SER A 1 99 ? 5.788 7.092 1.148 1.00 96.56 99 SER A CA 1
ATOM 766 C C . SER A 1 99 ? 6.704 6.365 0.161 1.00 96.56 99 SER A C 1
ATOM 768 O O . SER A 1 99 ? 6.652 6.634 -1.040 1.00 96.56 99 SER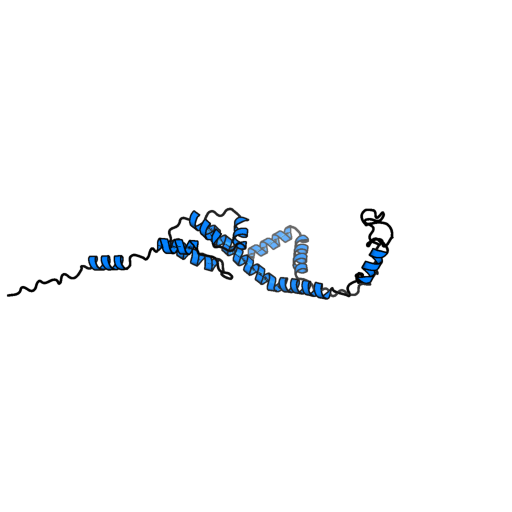 A O 1
ATOM 770 N N . THR A 1 100 ? 7.469 5.376 0.629 1.00 96.81 100 THR A N 1
ATOM 771 C CA . THR A 1 100 ? 8.347 4.564 -0.228 1.00 96.81 100 THR A CA 1
ATOM 772 C C . THR A 1 100 ? 7.547 3.804 -1.283 1.00 96.81 100 THR A C 1
ATOM 774 O O . THR A 1 1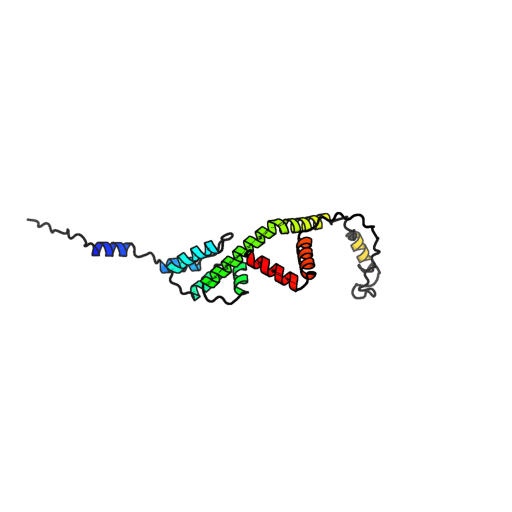00 ? 7.884 3.842 -2.466 1.00 96.81 100 THR A O 1
ATOM 777 N N . VAL A 1 101 ? 6.452 3.151 -0.886 1.00 96.75 101 VAL A N 1
ATOM 778 C CA . VAL A 1 101 ? 5.592 2.402 -1.812 1.00 96.75 101 VAL A CA 1
ATOM 779 C C . VAL A 1 101 ? 4.890 3.326 -2.809 1.00 96.75 101 VAL A C 1
ATOM 781 O O . VAL A 1 101 ? 4.819 2.986 -3.990 1.00 96.75 101 VAL A O 1
ATOM 784 N N . ALA A 1 102 ? 4.432 4.506 -2.379 1.00 97.00 102 ALA A N 1
ATOM 785 C CA . ALA A 1 102 ? 3.853 5.504 -3.278 1.00 97.00 102 ALA A CA 1
ATOM 786 C C . ALA A 1 102 ? 4.860 5.992 -4.329 1.00 97.00 102 ALA A C 1
ATOM 788 O O . ALA A 1 102 ? 4.527 6.057 -5.512 1.00 97.00 102 ALA A O 1
ATOM 789 N N . ASN A 1 103 ? 6.103 6.254 -3.919 1.00 95.56 103 ASN A N 1
ATOM 790 C CA . ASN A 1 103 ? 7.172 6.658 -4.830 1.00 95.56 103 ASN A CA 1
ATOM 791 C C . ASN A 1 103 ? 7.520 5.550 -5.829 1.00 95.56 103 ASN A C 1
ATOM 793 O O . ASN A 1 103 ? 7.673 5.822 -7.016 1.00 95.56 103 ASN A O 1
ATOM 797 N N . LEU A 1 104 ? 7.612 4.294 -5.383 1.00 94.81 104 LEU A N 1
ATOM 798 C CA . LEU A 1 104 ? 7.874 3.158 -6.271 1.00 94.81 104 LEU A CA 1
ATOM 799 C C . LEU A 1 104 ? 6.765 2.968 -7.311 1.00 94.81 104 LEU A C 1
ATOM 801 O O . LEU A 1 104 ? 7.060 2.746 -8.484 1.00 94.81 104 LEU A O 1
ATOM 805 N N . ASP A 1 105 ? 5.503 3.079 -6.897 1.00 95.19 105 ASP A N 1
ATOM 806 C CA . ASP A 1 105 ? 4.358 2.955 -7.799 1.00 95.19 105 ASP A CA 1
ATOM 807 C C . ASP A 1 105 ? 4.312 4.114 -8.807 1.00 95.19 105 ASP A C 1
ATOM 809 O O . ASP A 1 105 ? 4.186 3.884 -10.009 1.00 95.19 105 ASP A O 1
ATOM 813 N N . ALA A 1 106 ? 4.522 5.353 -8.352 1.00 93.56 106 ALA A N 1
ATOM 814 C CA . ALA A 1 106 ? 4.605 6.526 -9.222 1.00 93.56 106 ALA A CA 1
ATOM 815 C C . ALA A 1 106 ? 5.776 6.433 -10.214 1.00 93.56 106 ALA A C 1
ATOM 817 O O . ALA A 1 106 ? 5.610 6.739 -11.398 1.00 93.56 106 ALA A O 1
ATOM 818 N N . ASN A 1 107 ? 6.940 5.959 -9.762 1.00 91.62 107 ASN A N 1
ATOM 819 C CA . ASN A 1 107 ? 8.100 5.720 -10.617 1.00 91.62 107 ASN A CA 1
ATOM 820 C C . ASN A 1 107 ? 7.810 4.643 -11.660 1.00 91.62 107 ASN A C 1
ATOM 822 O O . ASN A 1 107 ? 8.189 4.806 -12.814 1.00 91.62 107 ASN A O 1
ATOM 826 N N . TRP A 1 108 ? 7.112 3.567 -11.290 1.00 88.88 108 TRP A N 1
ATOM 827 C CA . TRP A 1 108 ? 6.716 2.518 -12.226 1.00 88.88 108 TRP A CA 1
ATOM 828 C C . TRP A 1 108 ? 5.715 3.027 -13.270 1.00 88.88 108 TRP A C 1
ATOM 830 O O . TRP A 1 108 ? 5.901 2.784 -14.460 1.00 88.88 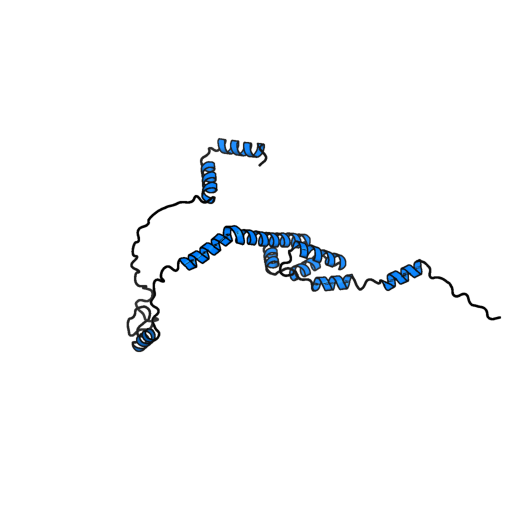108 TRP A O 1
ATOM 840 N N . ILE A 1 109 ? 4.699 3.789 -12.850 1.00 88.00 109 ILE A N 1
ATOM 841 C CA . ILE A 1 109 ? 3.731 4.427 -13.756 1.00 88.00 109 ILE A CA 1
ATOM 842 C C . ILE A 1 109 ? 4.457 5.373 -14.724 1.00 88.00 109 ILE A C 1
ATOM 844 O O . ILE A 1 109 ? 4.236 5.313 -15.933 1.00 88.00 109 ILE A O 1
ATOM 848 N N . SER A 1 110 ? 5.366 6.201 -14.207 1.00 86.88 110 SER A N 1
ATOM 849 C CA . SER A 1 110 ? 6.134 7.164 -15.005 1.00 86.88 110 SER A CA 1
ATOM 850 C C . SER A 1 110 ? 7.091 6.469 -15.972 1.00 86.88 110 SER A C 1
ATOM 852 O O . SER A 1 110 ? 7.135 6.809 -17.152 1.00 86.88 110 SER A O 1
ATOM 854 N N . ALA A 1 111 ? 7.820 5.451 -15.506 1.00 84.88 111 ALA A N 1
ATOM 855 C CA . ALA A 1 111 ? 8.711 4.651 -16.336 1.00 84.88 111 ALA A CA 1
ATOM 856 C C . ALA A 1 111 ? 7.938 3.947 -17.451 1.00 84.88 111 ALA A C 1
ATOM 858 O O . ALA A 1 111 ? 8.388 3.960 -18.594 1.00 84.88 111 ALA A O 1
ATOM 859 N N . ASN A 1 112 ? 6.758 3.402 -17.151 1.00 82.38 112 ASN A N 1
ATOM 860 C CA . ASN A 1 112 ? 5.909 2.790 -18.162 1.00 82.38 112 ASN A CA 1
ATOM 861 C C . ASN A 1 112 ? 5.419 3.811 -19.188 1.00 82.38 112 ASN A C 1
ATOM 863 O O . ASN A 1 112 ? 5.547 3.546 -20.377 1.00 82.38 112 ASN A O 1
ATOM 867 N N . ALA A 1 113 ? 4.960 4.991 -18.764 1.00 81.38 113 ALA A N 1
ATOM 868 C CA . ALA A 1 113 ? 4.526 6.049 -19.677 1.00 81.38 113 ALA A CA 1
ATOM 869 C C . ALA A 1 113 ? 5.666 6.525 -20.604 1.00 81.38 113 ALA A C 1
ATOM 871 O O . ALA A 1 113 ? 5.487 6.645 -21.817 1.00 81.38 113 ALA A O 1
ATOM 872 N N . ILE A 1 114 ? 6.874 6.714 -20.060 1.00 78.12 114 ILE A N 1
ATOM 873 C CA . ILE A 1 114 ? 8.084 7.040 -20.836 1.00 78.12 114 ILE A CA 1
ATOM 874 C C . ILE A 1 114 ? 8.448 5.889 -21.786 1.00 78.12 114 ILE A C 1
ATOM 876 O O . ILE A 1 114 ? 8.839 6.110 -22.939 1.00 78.12 114 ILE A O 1
ATOM 880 N N . SER A 1 115 ? 8.309 4.651 -21.305 1.00 70.81 115 SER A N 1
ATOM 881 C CA . SER A 1 115 ? 8.567 3.444 -22.079 1.00 70.81 115 SER A CA 1
ATOM 882 C C . SER A 1 115 ? 7.505 3.156 -23.126 1.00 70.81 115 SER A C 1
ATOM 884 O O . SER A 1 115 ? 7.805 2.398 -24.023 1.00 70.81 115 SER A O 1
A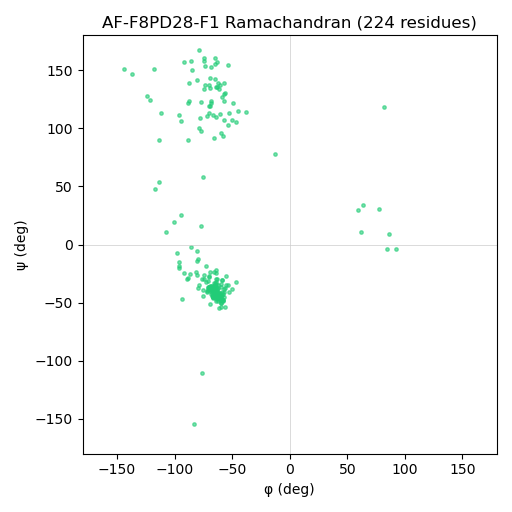TOM 886 N N . GLU A 1 116 ? 6.300 3.715 -23.059 1.00 64.25 116 GLU A N 1
ATOM 887 C CA . GLU A 1 116 ? 5.287 3.595 -24.114 1.00 64.25 116 GLU A CA 1
ATOM 888 C C . GLU A 1 116 ? 5.436 4.700 -25.165 1.00 64.25 116 GLU A C 1
ATOM 890 O O . GLU A 1 116 ? 5.158 4.468 -26.341 1.00 64.25 116 GLU A O 1
ATOM 895 N N . GLY A 1 117 ? 5.954 5.866 -24.769 1.00 64.56 117 GLY A N 1
ATOM 896 C CA . GLY A 1 117 ? 6.321 6.957 -25.669 1.00 64.56 117 GLY A CA 1
ATOM 897 C C . GLY A 1 117 ? 7.640 6.711 -26.418 1.00 64.56 117 GLY A C 1
ATOM 898 O O . GLY A 1 117 ? 7.741 5.860 -27.305 1.00 64.56 117 GLY A O 1
ATOM 899 N N . ALA A 1 118 ? 8.677 7.483 -26.080 1.00 56.06 118 ALA A N 1
ATOM 900 C CA . ALA A 1 118 ? 9.917 7.589 -26.860 1.00 56.06 118 ALA A CA 1
ATOM 901 C C . ALA A 1 118 ? 10.742 6.287 -26.923 1.00 56.06 118 ALA A C 1
ATOM 903 O O . ALA A 1 118 ? 11.355 5.975 -27.948 1.00 56.06 118 ALA A O 1
ATOM 904 N N . TRP A 1 119 ? 10.752 5.499 -25.845 1.00 46.44 119 TRP A N 1
ATOM 905 C CA . TRP A 1 119 ? 11.542 4.263 -25.774 1.00 46.44 119 TRP A CA 1
ATOM 906 C C . TRP A 1 119 ? 10.763 3.023 -26.229 1.00 46.44 119 TRP A C 1
ATOM 908 O O . TRP A 1 119 ? 11.366 2.066 -26.717 1.00 46.44 119 TRP A O 1
ATOM 918 N N . GLY A 1 120 ? 9.433 3.057 -26.150 1.00 52.03 120 GLY A N 1
ATOM 919 C CA . GLY A 1 120 ? 8.535 1.990 -26.610 1.00 52.03 120 GLY A CA 1
ATOM 920 C C . GLY A 1 120 ? 8.403 1.954 -28.104 1.00 52.03 120 GLY A C 1
ATOM 921 O O . GLY A 1 120 ? 8.455 0.874 -28.690 1.00 52.03 120 GLY A O 1
ATOM 922 N N . ALA A 1 121 ? 8.339 3.134 -28.723 1.00 53.69 121 ALA A N 1
ATOM 923 C CA . ALA A 1 121 ? 8.471 3.287 -30.161 1.00 53.69 121 ALA A CA 1
ATOM 924 C C . ALA A 1 121 ? 9.824 2.746 -30.643 1.00 53.69 121 ALA A C 1
ATOM 926 O O . ALA A 1 121 ? 9.836 1.895 -31.523 1.00 53.69 121 ALA A O 1
ATOM 927 N N . ARG A 1 122 ? 10.947 3.108 -29.998 1.00 53.09 122 ARG A N 1
ATOM 928 C CA . ARG A 1 122 ? 12.286 2.580 -30.341 1.00 53.09 122 ARG A CA 1
ATOM 929 C C . ARG A 1 122 ? 12.429 1.073 -30.116 1.00 53.09 122 ARG A C 1
ATOM 931 O O . ARG A 1 122 ? 13.161 0.420 -30.857 1.00 53.09 122 ARG A O 1
ATOM 938 N N . ASN A 1 123 ? 11.771 0.494 -29.108 1.00 52.06 123 ASN A N 1
ATOM 939 C CA . ASN A 1 123 ? 11.826 -0.949 -28.854 1.00 52.06 123 ASN A CA 1
ATOM 940 C C . ASN A 1 123 ? 10.890 -1.736 -29.783 1.00 52.06 123 ASN A C 1
ATOM 942 O O . ASN A 1 123 ? 11.292 -2.781 -30.286 1.00 52.06 123 ASN A O 1
ATOM 946 N N . ARG A 1 124 ? 9.695 -1.215 -30.101 1.00 52.91 124 ARG A N 1
ATOM 947 C CA . ARG A 1 124 ? 8.842 -1.753 -31.176 1.00 52.91 124 ARG A CA 1
ATOM 948 C C . ARG A 1 124 ? 9.509 -1.610 -32.530 1.00 52.91 124 ARG A C 1
ATOM 950 O O . ARG A 1 124 ? 9.447 -2.543 -33.310 1.00 52.91 124 ARG A O 1
ATOM 957 N N . GLU A 1 125 ? 10.187 -0.505 -32.802 1.00 52.22 125 GLU A N 1
ATOM 958 C CA . GLU A 1 125 ? 10.958 -0.297 -34.023 1.00 52.22 125 GLU A CA 1
ATOM 959 C C . GLU A 1 125 ? 12.155 -1.242 -34.074 1.00 52.22 125 GLU A C 1
ATOM 961 O O . GLU A 1 125 ? 12.319 -1.914 -35.074 1.00 52.22 125 GLU A O 1
ATOM 966 N N . ARG A 1 126 ? 12.907 -1.447 -32.982 1.00 52.34 126 ARG A N 1
ATOM 967 C CA . ARG A 1 126 ? 13.955 -2.486 -32.909 1.00 52.34 126 ARG A CA 1
ATOM 968 C C . ARG A 1 126 ? 13.413 -3.914 -32.979 1.00 52.34 126 ARG A C 1
ATOM 970 O O . ARG A 1 126 ? 14.100 -4.776 -33.516 1.00 52.34 126 ARG A O 1
ATOM 977 N N . GLN A 1 127 ? 12.226 -4.209 -32.453 1.00 52.47 127 GLN A N 1
ATOM 978 C CA . GLN A 1 127 ? 11.580 -5.519 -32.607 1.00 52.47 127 GLN A CA 1
ATOM 979 C C . GLN A 1 127 ? 11.063 -5.721 -34.033 1.00 52.47 127 GLN A C 1
ATOM 981 O O . GLN A 1 127 ? 11.256 -6.794 -34.598 1.00 52.47 127 GLN A O 1
ATOM 986 N N . ASN A 1 128 ? 10.486 -4.689 -34.642 1.00 52.09 128 ASN A N 1
ATOM 987 C CA . ASN A 1 128 ? 10.021 -4.687 -36.025 1.00 52.09 128 ASN A CA 1
ATOM 988 C C . ASN A 1 128 ? 11.193 -4.697 -37.008 1.00 52.09 128 ASN A C 1
ATOM 990 O O . ASN A 1 128 ? 11.078 -5.316 -38.054 1.00 52.09 128 ASN A O 1
ATOM 994 N N . ASP A 1 129 ? 12.327 -4.094 -36.658 1.00 51.62 129 ASP A N 1
ATOM 995 C CA . ASP A 1 129 ? 13.582 -4.099 -37.408 1.00 51.62 129 ASP A CA 1
ATOM 996 C C . ASP A 1 129 ? 14.361 -5.399 -37.163 1.00 51.62 129 ASP A C 1
ATOM 998 O O . ASP A 1 129 ? 15.031 -5.879 -38.059 1.00 51.62 129 ASP A O 1
ATOM 1002 N N . ARG A 1 130 ? 14.194 -6.089 -36.025 1.00 49.69 130 ARG A N 1
ATOM 1003 C CA . ARG A 1 130 ? 14.599 -7.506 -35.881 1.00 49.69 130 ARG A CA 1
ATOM 1004 C C . ARG A 1 130 ? 13.711 -8.442 -36.704 1.00 49.69 130 ARG A C 1
ATOM 1006 O O . ARG A 1 130 ? 14.224 -9.402 -37.269 1.00 49.69 130 ARG A O 1
ATOM 1013 N N . ASN A 1 131 ? 12.414 -8.147 -36.819 1.00 47.38 131 ASN A N 1
ATOM 1014 C CA . ASN A 1 131 ? 11.504 -8.876 -37.704 1.00 47.38 131 ASN A CA 1
ATOM 1015 C C . ASN A 1 131 ? 11.739 -8.542 -39.190 1.00 47.38 131 ASN A C 1
ATOM 1017 O O . ASN A 1 131 ? 11.603 -9.432 -40.022 1.00 47.38 131 ASN A O 1
ATOM 1021 N N . ARG A 1 132 ? 12.152 -7.315 -39.546 1.00 48.22 132 ARG A N 1
ATOM 1022 C CA . ARG A 1 132 ? 12.483 -6.888 -40.924 1.00 48.22 132 ARG A CA 1
ATOM 1023 C C . ARG A 1 132 ? 13.926 -7.181 -41.337 1.00 48.22 132 ARG A C 1
ATOM 1025 O O . ARG A 1 132 ? 14.162 -7.421 -42.514 1.00 48.22 132 ARG A O 1
ATOM 1032 N N . LYS A 1 133 ? 14.869 -7.282 -40.394 1.00 42.59 133 LYS A N 1
ATOM 1033 C CA . LYS A 1 133 ? 16.222 -7.839 -40.600 1.00 42.59 133 LYS A CA 1
ATOM 1034 C C . LYS A 1 133 ? 16.234 -9.363 -40.651 1.00 42.59 133 LYS A C 1
ATOM 1036 O O . LYS A 1 133 ? 17.303 -9.968 -40.642 1.00 42.59 133 LYS A O 1
ATOM 1041 N N . SER A 1 134 ? 15.076 -9.995 -40.834 1.00 45.09 134 SER A N 1
ATOM 1042 C CA . SER A 1 134 ? 15.022 -11.243 -41.590 1.00 45.09 134 SER A CA 1
ATOM 1043 C C . SER A 1 134 ? 15.157 -10.948 -43.096 1.00 45.09 134 SER A C 1
ATOM 1045 O O . SER A 1 134 ? 14.329 -11.327 -43.918 1.00 45.09 134 SER A O 1
ATOM 1047 N N . GLY A 1 135 ? 16.268 -10.295 -43.473 1.00 43.34 135 GLY A N 1
ATOM 1048 C CA . GLY A 1 135 ? 16.841 -10.488 -44.805 1.00 43.34 135 GLY A CA 1
ATOM 1049 C C . GLY A 1 135 ? 17.050 -11.991 -45.025 1.00 43.34 135 GLY A C 1
ATOM 1050 O O . GLY A 1 135 ? 17.143 -12.721 -44.030 1.00 43.34 135 GLY A O 1
ATOM 1051 N N . PRO A 1 136 ? 17.055 -12.472 -46.285 1.00 38.97 136 PRO A N 1
ATOM 1052 C CA . PRO A 1 136 ? 16.875 -13.881 -46.616 1.00 38.97 136 PRO A CA 1
ATOM 1053 C C . PRO A 1 136 ? 17.722 -14.720 -45.679 1.00 38.97 136 PRO A C 1
ATOM 1055 O O . PRO A 1 136 ? 18.946 -14.573 -45.661 1.00 38.97 136 PRO A O 1
ATOM 1058 N N . SER A 1 137 ? 17.039 -15.517 -44.846 1.00 40.22 137 SER A N 1
ATOM 1059 C CA . SER A 1 137 ? 17.666 -16.479 -43.951 1.00 40.22 137 SER A CA 1
ATOM 1060 C C . SER A 1 137 ? 18.831 -17.078 -44.718 1.00 40.22 137 SER A C 1
ATOM 1062 O O . SER A 1 137 ? 18.609 -17.692 -45.765 1.00 40.22 137 SER A O 1
ATOM 1064 N N . THR A 1 138 ? 20.072 -16.826 -44.283 1.00 44.34 138 THR A N 1
ATOM 1065 C CA . THR A 1 138 ? 21.210 -17.579 -44.801 1.00 44.34 138 THR A CA 1
ATOM 1066 C C . THR A 1 138 ? 20.888 -19.010 -44.448 1.00 44.34 138 THR A C 1
ATOM 1068 O O . THR A 1 138 ? 21.045 -19.421 -43.297 1.00 44.34 138 THR A O 1
ATOM 1071 N N . SER A 1 139 ? 20.309 -19.699 -45.428 1.00 44.28 139 SER A N 1
ATOM 1072 C CA . SER A 1 139 ? 19.784 -21.038 -45.336 1.00 44.28 139 SER A CA 1
ATOM 1073 C C . SER A 1 139 ? 20.942 -21.912 -44.900 1.00 44.28 139 SER A C 1
ATOM 1075 O O . SER A 1 139 ? 21.708 -22.428 -45.712 1.00 44.28 139 SER A O 1
ATOM 1077 N N . THR A 1 140 ? 21.051 -22.119 -43.592 1.00 47.59 140 THR A N 1
ATOM 1078 C CA . THR A 1 140 ? 21.547 -23.392 -43.110 1.00 47.59 140 THR A CA 1
ATOM 1079 C C . THR A 1 140 ? 20.458 -24.349 -43.555 1.00 47.59 140 THR A C 1
ATOM 1081 O O . THR A 1 140 ? 19.421 -24.434 -42.899 1.00 47.59 140 THR A O 1
ATOM 1084 N N . ARG A 1 141 ? 20.615 -24.924 -44.756 1.00 54.03 141 ARG A N 1
ATOM 1085 C CA . ARG A 1 141 ? 19.657 -25.865 -45.335 1.00 54.03 141 ARG A CA 1
ATOM 1086 C C . ARG A 1 141 ? 19.478 -26.947 -44.281 1.00 54.03 141 ARG A C 1
ATOM 1088 O O . ARG A 1 141 ? 20.394 -27.736 -44.055 1.00 54.03 141 ARG A O 1
ATOM 1095 N N . ARG A 1 142 ? 18.363 -26.900 -43.547 1.00 61.34 142 ARG A N 1
ATOM 1096 C CA . ARG A 1 142 ? 18.041 -27.940 -42.575 1.00 61.34 142 ARG A CA 1
ATOM 1097 C C . ARG A 1 142 ? 17.975 -29.221 -43.386 1.00 61.34 142 ARG A C 1
ATOM 1099 O O . ARG A 1 142 ? 17.312 -29.242 -44.422 1.00 61.34 142 ARG A O 1
ATOM 1106 N N . LEU A 1 143 ? 18.727 -30.229 -42.957 1.00 66.56 143 LEU A N 1
ATOM 1107 C CA . LEU A 1 143 ? 18.655 -31.532 -43.596 1.00 66.56 143 LEU A CA 1
ATOM 1108 C C . LEU A 1 143 ? 17.199 -31.976 -43.550 1.00 66.56 143 LEU A C 1
ATOM 1110 O O . LEU A 1 143 ? 16.540 -31.884 -42.512 1.00 66.56 143 LEU A O 1
ATOM 1114 N N . THR A 1 144 ? 16.693 -32.396 -44.698 1.00 72.94 144 THR A N 1
ATOM 1115 C CA . THR A 1 144 ? 15.406 -33.078 -44.752 1.00 72.94 144 THR A CA 1
ATOM 1116 C C . THR A 1 144 ? 15.509 -34.385 -43.970 1.00 72.94 144 THR A C 1
ATOM 1118 O O . THR A 1 144 ? 16.600 -34.929 -43.773 1.00 72.94 144 THR A O 1
ATOM 1121 N N . LYS A 1 145 ? 14.370 -34.902 -43.508 1.00 75.44 145 LYS A N 1
ATOM 1122 C CA . LYS A 1 145 ? 14.326 -36.136 -42.713 1.00 75.44 145 LYS A CA 1
ATOM 1123 C C . LYS A 1 145 ? 14.999 -37.311 -43.445 1.00 75.44 145 LYS A C 1
ATOM 1125 O O . LYS A 1 145 ? 15.712 -38.091 -42.818 1.00 75.44 145 LYS A O 1
ATOM 1130 N N . ASP A 1 146 ? 14.869 -37.349 -44.770 1.00 75.00 146 ASP A N 1
ATOM 1131 C CA . ASP A 1 146 ? 15.469 -38.365 -45.640 1.00 75.00 146 ASP A CA 1
ATOM 1132 C C . ASP A 1 146 ? 16.997 -38.219 -45.750 1.00 75.00 146 ASP A C 1
ATOM 1134 O O . ASP A 1 146 ? 17.735 -39.208 -45.718 1.00 75.00 146 ASP A O 1
ATOM 1138 N N . GLU A 1 147 ? 17.505 -36.985 -45.819 1.00 74.81 147 GLU A N 1
ATOM 1139 C CA . GLU A 1 147 ? 18.946 -36.704 -45.807 1.00 74.81 147 GLU A CA 1
ATOM 1140 C C . GLU A 1 147 ? 19.569 -37.023 -44.436 1.00 74.81 147 GLU A C 1
ATOM 1142 O O . GLU A 1 147 ? 20.703 -37.505 -44.361 1.00 74.81 147 GLU A O 1
ATOM 1147 N N . GLU A 1 148 ? 18.839 -36.784 -43.344 1.00 77.06 148 GLU A N 1
ATOM 1148 C CA . GLU A 1 148 ? 19.266 -37.141 -41.989 1.00 77.06 148 GLU A CA 1
ATOM 1149 C C . GLU A 1 148 ? 19.317 -38.665 -41.795 1.00 77.06 148 GLU A C 1
ATOM 1151 O O . GLU A 1 148 ? 20.291 -39.199 -41.257 1.00 77.06 148 GLU A O 1
ATOM 1156 N N . GLU A 1 149 ? 18.299 -39.386 -42.274 1.00 78.38 149 GLU A N 1
ATOM 1157 C CA . GLU A 1 149 ? 18.246 -40.845 -42.201 1.00 78.38 149 GLU A CA 1
ATOM 1158 C C . GLU A 1 149 ? 19.316 -41.506 -43.078 1.00 78.38 149 GLU A C 1
ATOM 1160 O O . GLU A 1 149 ? 19.977 -42.445 -42.631 1.00 78.38 149 GLU A O 1
ATOM 1165 N N . SER A 1 150 ? 19.565 -40.976 -44.278 1.00 79.69 150 SER A N 1
ATOM 1166 C CA . SER A 1 150 ? 20.644 -41.447 -45.155 1.00 79.69 150 SER A CA 1
ATOM 1167 C C . SER A 1 150 ? 22.013 -41.285 -44.490 1.00 79.69 150 SER A C 1
ATOM 1169 O O . SER A 1 150 ? 22.821 -42.212 -44.481 1.00 79.69 150 SER A O 1
ATOM 1171 N N . ARG A 1 151 ? 22.257 -40.152 -43.819 1.00 78.12 151 ARG A N 1
ATOM 1172 C CA . ARG A 1 151 ? 23.497 -39.928 -43.053 1.00 78.12 151 ARG A CA 1
ATOM 1173 C C . ARG A 1 151 ? 23.636 -40.877 -41.866 1.00 78.12 151 ARG A C 1
ATOM 1175 O O . ARG A 1 151 ? 24.749 -41.324 -41.588 1.00 78.12 151 ARG A O 1
ATOM 1182 N N . ARG A 1 152 ? 22.523 -41.213 -41.202 1.00 76.75 152 ARG A N 1
ATOM 1183 C CA . ARG A 1 152 ? 22.484 -42.201 -40.113 1.00 76.75 152 ARG A CA 1
ATOM 1184 C C . ARG A 1 152 ? 22.786 -43.613 -40.628 1.00 76.75 152 ARG A C 1
ATOM 1186 O O . ARG A 1 152 ? 23.599 -44.296 -40.015 1.00 76.75 152 ARG A O 1
ATOM 1193 N N . LYS A 1 153 ? 22.213 -44.015 -41.772 1.00 81.12 153 LYS A N 1
ATOM 1194 C CA . LYS A 1 153 ? 22.497 -45.300 -42.446 1.00 81.12 153 LYS A CA 1
ATOM 1195 C C . LYS A 1 153 ? 23.948 -45.399 -42.916 1.00 81.12 153 LYS A C 1
ATOM 1197 O O . LYS A 1 153 ? 24.566 -46.448 -42.799 1.00 81.12 153 LYS A O 1
ATOM 1202 N N . GLU A 1 154 ? 24.511 -44.296 -43.400 1.00 78.25 154 GLU A N 1
ATOM 1203 C CA . GLU A 1 154 ? 25.902 -44.230 -43.850 1.00 78.25 154 GLU A CA 1
ATOM 1204 C C . GLU A 1 154 ? 26.932 -44.059 -42.718 1.00 78.25 154 GLU A C 1
ATOM 1206 O O . GLU A 1 154 ? 28.134 -44.069 -42.994 1.00 78.25 154 GLU A O 1
ATOM 1211 N N . GLY A 1 155 ? 26.491 -43.876 -41.467 1.00 76.06 155 GLY A N 1
ATOM 1212 C CA . GLY A 1 155 ? 27.370 -43.706 -40.308 1.00 76.06 155 GLY A CA 1
ATOM 1213 C C . GLY A 1 155 ? 28.238 -42.444 -40.365 1.00 76.06 155 GLY A C 1
ATOM 1214 O O . GLY A 1 155 ? 29.393 -42.475 -39.930 1.00 76.06 155 GLY A O 1
ATOM 1215 N N . ARG A 1 156 ? 27.719 -41.351 -40.942 1.00 79.50 156 ARG A N 1
ATOM 1216 C CA . ARG A 1 156 ? 28.433 -40.067 -41.051 1.00 79.50 156 ARG A CA 1
ATOM 1217 C C . ARG A 1 156 ? 28.223 -39.197 -39.819 1.00 79.50 156 ARG A C 1
ATOM 1219 O O . ARG A 1 156 ? 27.101 -39.056 -39.335 1.00 79.50 156 ARG A O 1
ATOM 1226 N N . TYR A 1 157 ? 29.279 -38.531 -39.359 1.00 80.31 157 TYR A N 1
ATOM 1227 C CA . TYR A 1 157 ? 29.155 -37.532 -38.302 1.00 80.31 157 TYR A CA 1
ATOM 1228 C C . TYR A 1 157 ? 28.522 -36.233 -38.825 1.00 80.31 157 TYR A C 1
ATOM 1230 O O . TYR A 1 157 ? 28.924 -35.704 -39.858 1.00 80.31 157 TYR A O 1
ATOM 1238 N N . PHE A 1 158 ? 27.553 -35.678 -38.091 1.00 74.69 158 PHE A N 1
ATOM 1239 C CA . PHE A 1 158 ? 26.744 -34.540 -38.546 1.00 74.69 158 PHE A CA 1
ATOM 1240 C C . PHE A 1 158 ? 27.513 -33.228 -38.740 1.00 74.69 158 PHE A C 1
ATOM 1242 O O . PHE A 1 158 ? 27.068 -32.393 -39.522 1.00 74.69 158 PHE A O 1
ATOM 1249 N N . ILE A 1 159 ? 28.654 -33.047 -38.067 1.00 73.75 159 ILE A N 1
ATOM 1250 C CA . ILE A 1 159 ? 29.423 -31.796 -38.151 1.00 73.75 159 ILE A CA 1
ATOM 1251 C C . ILE A 1 159 ? 30.519 -31.878 -39.222 1.00 73.75 159 ILE A C 1
ATOM 1253 O O . ILE A 1 159 ? 30.619 -30.969 -40.037 1.00 73.75 159 ILE A O 1
ATOM 1257 N N . CYS A 1 160 ? 31.316 -32.957 -39.266 1.00 77.31 160 CYS A N 1
ATOM 1258 C CA . CYS A 1 160 ? 32.409 -33.083 -40.249 1.00 77.31 160 CYS A CA 1
ATOM 1259 C C . CYS A 1 160 ? 32.067 -33.921 -41.497 1.00 77.31 160 CYS A C 1
ATOM 1261 O O . CYS A 1 160 ? 32.856 -33.950 -42.432 1.00 77.31 160 CYS A O 1
ATOM 1263 N N . ASN A 1 161 ? 30.906 -34.586 -41.543 1.00 74.31 161 ASN A N 1
ATOM 1264 C CA . ASN A 1 161 ? 30.410 -35.397 -42.669 1.00 74.31 161 ASN A CA 1
ATOM 1265 C C . ASN A 1 161 ? 31.271 -36.622 -43.070 1.00 74.31 161 ASN A C 1
ATOM 1267 O O . ASN A 1 161 ? 31.015 -37.262 -44.098 1.00 74.31 161 ASN A O 1
ATOM 1271 N N . GLU A 1 162 ? 32.263 -36.977 -42.252 1.00 78.44 162 GLU A N 1
ATOM 1272 C CA . GLU A 1 162 ? 33.108 -38.164 -42.412 1.00 78.44 162 GLU A CA 1
ATOM 1273 C C . GLU A 1 162 ? 32.448 -39.405 -41.789 1.00 78.44 162 GLU A C 1
ATOM 1275 O O . GLU A 1 162 ? 31.676 -39.304 -40.830 1.00 78.44 162 GLU A O 1
ATOM 1280 N N . LYS A 1 163 ? 32.745 -40.586 -42.344 1.00 81.69 163 LYS A N 1
ATOM 1281 C CA . LYS A 1 163 ? 32.203 -41.876 -41.890 1.00 81.69 163 LYS A CA 1
ATOM 1282 C C . LYS A 1 163 ? 33.025 -42.469 -40.743 1.00 81.69 163 LYS A C 1
ATOM 1284 O O . LYS A 1 163 ? 34.211 -42.181 -40.599 1.00 81.69 163 LYS A O 1
ATOM 1289 N N . GLY A 1 164 ? 32.399 -43.357 -39.972 1.00 77.38 164 GLY A N 1
ATOM 1290 C CA . GLY A 1 164 ? 33.109 -44.301 -39.100 1.00 77.38 164 GLY A CA 1
ATOM 1291 C C . GLY A 1 164 ? 33.473 -43.780 -37.710 1.00 77.38 164 GLY A C 1
ATOM 1292 O O . GLY A 1 164 ? 34.188 -44.460 -36.980 1.00 77.38 164 GLY A O 1
ATOM 1293 N N . HIS A 1 165 ? 32.979 -42.606 -37.308 1.00 77.75 165 HIS A N 1
ATOM 1294 C CA . HIS A 1 165 ? 33.156 -42.115 -35.943 1.00 77.75 165 HIS A CA 1
ATOM 1295 C C . HIS A 1 165 ? 31.936 -41.344 -35.434 1.00 77.75 165 HIS A C 1
ATOM 1297 O O . HIS A 1 165 ? 31.205 -40.700 -36.183 1.00 77.75 165 HIS A O 1
ATOM 1303 N N . ILE A 1 166 ? 31.737 -41.389 -34.118 1.00 74.25 166 ILE A N 1
ATOM 1304 C CA . ILE A 1 166 ? 30.728 -40.587 -33.419 1.00 74.25 166 ILE A CA 1
ATOM 1305 C C . ILE A 1 166 ? 31.386 -39.288 -32.961 1.00 74.25 166 ILE A C 1
ATOM 1307 O O . ILE A 1 166 ? 32.597 -39.246 -32.746 1.00 74.25 166 ILE A O 1
ATOM 1311 N N . GLY A 1 167 ? 30.590 -38.238 -32.743 1.00 69.81 167 GLY A N 1
ATOM 1312 C CA . GLY A 1 167 ? 31.074 -36.928 -32.310 1.00 69.81 167 GLY A CA 1
ATOM 1313 C C . GLY A 1 167 ? 32.064 -36.972 -31.151 1.00 69.81 167 GLY A C 1
ATOM 1314 O O . GLY A 1 167 ? 32.996 -36.182 -31.153 1.00 69.81 167 GLY A O 1
ATOM 1315 N N . ARG A 1 168 ? 31.955 -37.941 -30.226 1.00 72.44 168 ARG A N 1
ATOM 1316 C CA . ARG A 1 168 ? 32.915 -38.144 -29.125 1.00 72.44 168 ARG A CA 1
ATOM 1317 C C . ARG A 1 168 ? 34.340 -38.501 -29.579 1.00 72.44 168 ARG A C 1
ATOM 1319 O O . ARG A 1 168 ? 35.266 -38.071 -28.901 1.00 72.44 168 ARG A O 1
ATOM 1326 N N . ASN A 1 169 ? 34.508 -39.159 -30.723 1.00 71.19 169 ASN A N 1
ATOM 1327 C CA . ASN A 1 169 ? 35.797 -39.581 -31.285 1.00 71.19 169 ASN A CA 1
ATOM 1328 C C . ASN A 1 169 ? 36.212 -38.755 -32.518 1.00 71.19 169 ASN A C 1
ATOM 1330 O O . ASN A 1 169 ? 37.152 -39.121 -33.218 1.00 71.19 169 ASN A O 1
ATOM 1334 N N . CYS A 1 170 ? 35.520 -37.647 -32.813 1.00 76.75 170 CYS A N 1
ATOM 1335 C CA . CYS A 1 170 ? 35.867 -36.801 -33.952 1.00 76.75 170 CYS A CA 1
ATOM 1336 C C . CYS A 1 170 ? 37.198 -36.071 -33.707 1.00 76.75 170 CYS A C 1
ATOM 1338 O O . CYS A 1 170 ? 37.308 -35.250 -32.794 1.00 76.75 170 CYS A O 1
ATOM 1340 N N . ARG A 1 171 ? 38.194 -36.328 -34.565 1.00 72.12 171 ARG A N 1
ATOM 1341 C CA . ARG A 1 171 ? 39.509 -35.661 -34.528 1.00 72.12 171 ARG A CA 1
ATOM 1342 C C . ARG A 1 171 ? 39.421 -34.154 -34.813 1.00 72.12 171 ARG A C 1
ATOM 1344 O O . ARG A 1 171 ? 40.289 -33.403 -34.386 1.00 72.12 171 ARG A O 1
ATOM 1351 N N . ASN A 1 172 ? 38.350 -33.716 -35.481 1.00 66.44 172 ASN A N 1
ATOM 1352 C CA . ASN A 1 172 ? 38.078 -32.321 -35.845 1.00 66.44 172 ASN A CA 1
ATOM 1353 C C . ASN A 1 172 ? 37.069 -31.622 -34.910 1.00 66.44 172 ASN A C 1
ATOM 1355 O O . ASN A 1 172 ? 36.477 -30.612 -35.296 1.00 66.44 172 ASN A O 1
ATOM 1359 N N . LYS A 1 173 ? 36.843 -32.133 -33.686 1.00 62.12 173 LYS A N 1
ATOM 1360 C CA . LYS A 1 173 ? 36.001 -31.447 -32.688 1.00 62.12 173 LYS A CA 1
ATOM 1361 C C . LYS A 1 173 ? 36.425 -29.979 -32.547 1.00 62.12 173 LYS A C 1
ATOM 1363 O O . LYS A 1 173 ? 37.568 -29.696 -32.209 1.00 62.12 173 LYS A O 1
ATOM 1368 N N . GLY A 1 174 ? 35.489 -29.064 -32.789 1.00 60.78 174 GLY A N 1
ATOM 1369 C CA . GLY A 1 174 ? 35.691 -27.624 -32.601 1.00 60.78 174 GLY A CA 1
ATOM 1370 C C . GLY A 1 174 ? 36.174 -26.849 -33.831 1.00 60.78 174 GLY A C 1
ATOM 1371 O O . GLY A 1 174 ? 36.224 -25.627 -33.765 1.00 60.78 174 GLY A O 1
ATOM 1372 N N . LYS A 1 175 ? 36.469 -27.499 -34.966 1.00 58.72 175 LYS A N 1
ATOM 1373 C CA . LYS A 1 175 ? 36.760 -26.786 -36.220 1.00 58.72 175 LYS A CA 1
ATOM 1374 C C . LYS A 1 175 ? 35.465 -26.536 -36.993 1.00 58.72 175 LYS A C 1
ATOM 1376 O O . LYS A 1 175 ? 35.034 -27.370 -37.786 1.00 58.72 175 LYS A O 1
ATOM 1381 N N . THR A 1 176 ? 34.815 -25.402 -36.744 1.00 51.75 176 THR A N 1
ATOM 1382 C CA . THR A 1 176 ? 33.793 -24.877 -37.663 1.00 51.75 176 THR A CA 1
ATOM 1383 C C . THR A 1 176 ? 34.452 -24.517 -38.999 1.00 51.75 176 THR A C 1
ATOM 1385 O O . THR A 1 176 ? 35.521 -23.908 -38.977 1.00 51.75 176 THR A O 1
ATOM 1388 N N . PRO A 1 177 ? 33.860 -24.876 -40.154 1.00 53.09 177 PRO A N 1
ATOM 1389 C CA . PRO A 1 177 ? 34.417 -24.500 -41.449 1.00 53.09 177 PRO A CA 1
ATOM 1390 C C . PRO A 1 177 ? 34.455 -22.972 -41.580 1.00 53.09 177 PRO A C 1
ATOM 1392 O O . PRO A 1 177 ? 33.483 -22.293 -41.241 1.00 53.09 177 PRO A O 1
ATOM 1395 N N . GLU A 1 178 ? 35.587 -22.439 -42.045 1.00 47.59 178 GLU A N 1
ATOM 1396 C CA . GLU A 1 178 ? 35.788 -21.001 -42.224 1.00 47.59 178 GLU A CA 1
ATOM 1397 C C . GLU A 1 178 ? 34.722 -20.411 -43.150 1.00 47.59 178 GLU A C 1
ATOM 1399 O O . GLU A 1 178 ? 34.521 -20.833 -44.294 1.00 47.59 178 GLU A O 1
ATOM 1404 N N . ARG A 1 179 ? 34.018 -19.405 -42.631 1.00 47.97 179 ARG A N 1
ATOM 1405 C CA . ARG A 1 179 ? 32.995 -18.663 -43.356 1.00 47.97 179 ARG A CA 1
ATOM 1406 C C . ARG A 1 179 ? 33.696 -17.675 -44.288 1.00 47.97 179 ARG A C 1
ATOM 1408 O O . ARG A 1 179 ? 34.245 -16.683 -43.822 1.00 47.97 179 ARG A O 1
ATOM 1415 N N . LYS A 1 180 ? 33.656 -17.911 -45.604 1.00 49.12 180 LYS A N 1
ATOM 1416 C CA . LYS A 1 180 ? 34.071 -16.897 -46.588 1.00 49.12 180 LYS A CA 1
ATOM 1417 C C . LYS A 1 180 ? 33.127 -15.695 -46.491 1.00 49.12 180 LYS A C 1
ATOM 1419 O O . LYS A 1 180 ? 31.949 -15.799 -46.830 1.00 49.12 180 LYS A O 1
ATOM 1424 N N . VAL A 1 181 ? 33.639 -14.574 -45.987 1.00 34.97 181 VAL A N 1
ATOM 1425 C CA . VAL A 1 181 ? 32.934 -13.289 -45.944 1.00 34.97 181 VAL A CA 1
ATOM 1426 C C . VAL A 1 181 ? 32.977 -12.680 -47.343 1.00 34.97 181 VAL A C 1
ATOM 1428 O O . VAL A 1 181 ? 34.051 -12.497 -47.911 1.00 34.97 181 VAL A O 1
ATOM 1431 N N . ARG A 1 182 ? 31.807 -12.393 -47.916 1.00 37.41 182 ARG A N 1
ATOM 1432 C CA . ARG A 1 182 ? 31.678 -11.609 -49.148 1.00 37.41 182 ARG A CA 1
ATOM 1433 C C . ARG A 1 182 ? 31.593 -10.140 -48.735 1.00 37.41 182 ARG A C 1
ATOM 1435 O O . ARG A 1 182 ? 30.722 -9.802 -47.939 1.00 37.41 182 ARG A O 1
ATOM 1442 N N . GLN A 1 183 ? 32.514 -9.310 -49.216 1.00 35.75 183 GLN A N 1
ATOM 1443 C CA . GLN A 1 183 ? 32.461 -7.861 -49.021 1.00 35.75 183 GLN A CA 1
ATOM 1444 C C . GLN A 1 183 ? 31.292 -7.291 -49.838 1.00 35.75 183 GLN A C 1
ATOM 1446 O O . GLN A 1 183 ? 31.099 -7.681 -50.990 1.00 35.75 183 GLN A O 1
ATOM 1451 N N . THR A 1 184 ? 30.509 -6.408 -49.227 1.00 29.92 184 THR A N 1
ATOM 1452 C CA . THR A 1 184 ? 29.525 -5.554 -49.903 1.00 29.92 184 THR A CA 1
ATOM 1453 C C . THR A 1 184 ? 29.857 -4.113 -49.558 1.00 29.92 184 THR A C 1
ATOM 1455 O O . THR A 1 184 ? 30.034 -3.791 -48.383 1.00 29.92 184 THR A O 1
ATOM 1458 N N . GLU A 1 185 ? 29.986 -3.302 -50.601 1.00 36.38 185 GLU A N 1
ATOM 1459 C CA . GLU A 1 185 ? 30.324 -1.882 -50.580 1.00 36.38 185 GLU A CA 1
ATOM 1460 C C . GLU A 1 185 ? 29.250 -1.078 -49.830 1.00 36.38 185 GLU A C 1
ATOM 1462 O O . GLU A 1 185 ? 28.056 -1.368 -49.915 1.00 36.38 185 GLU A O 1
ATOM 1467 N N . THR A 1 186 ? 29.698 -0.111 -49.032 1.00 33.03 186 THR A N 1
ATOM 1468 C CA . THR A 1 186 ? 28.866 0.833 -48.280 1.00 33.03 186 THR A CA 1
ATOM 1469 C C . THR A 1 186 ? 28.554 2.045 -49.145 1.00 33.03 186 THR A C 1
ATOM 1471 O O . THR A 1 186 ? 29.486 2.733 -49.556 1.00 33.03 186 THR A O 1
ATOM 1474 N N . GLU A 1 187 ? 27.271 2.348 -49.337 1.00 37.38 187 GLU A N 1
ATOM 1475 C CA . GLU A 1 187 ? 26.823 3.646 -49.837 1.00 37.38 187 GLU A CA 1
ATOM 1476 C C . GLU A 1 187 ? 25.875 4.329 -48.839 1.00 37.38 187 GLU A C 1
ATOM 1478 O O . GLU A 1 187 ? 24.847 3.785 -48.436 1.00 37.38 187 GLU A O 1
ATOM 1483 N N . ASP A 1 188 ? 26.315 5.540 -48.511 1.00 32.41 188 ASP A N 1
ATOM 1484 C CA . ASP A 1 188 ? 25.609 6.786 -48.222 1.00 32.41 188 ASP A CA 1
ATOM 1485 C C . ASP A 1 188 ? 25.004 7.082 -46.836 1.00 32.41 188 ASP A C 1
ATOM 1487 O O . ASP A 1 188 ? 24.095 6.429 -46.320 1.00 32.41 188 ASP A O 1
ATOM 1491 N N . ASP A 1 189 ? 25.547 8.162 -46.271 1.00 33.66 189 ASP A N 1
ATOM 1492 C CA 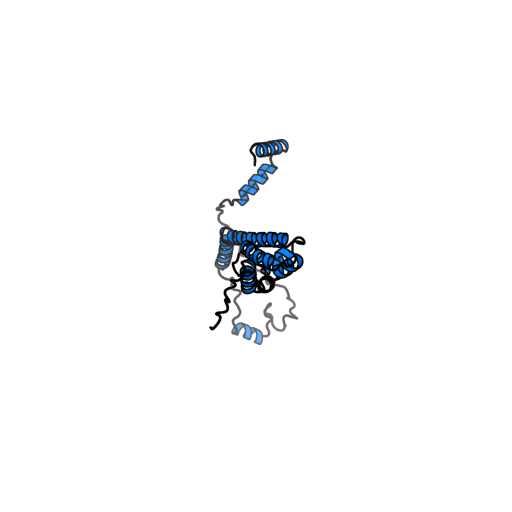. ASP A 1 189 ? 25.303 8.756 -44.963 1.00 33.66 189 ASP A CA 1
ATOM 1493 C C . ASP A 1 189 ? 24.282 9.894 -45.117 1.00 33.66 189 ASP A C 1
ATOM 1495 O O . ASP A 1 189 ? 24.594 10.977 -45.611 1.00 33.66 189 ASP A O 1
ATOM 1499 N N . THR A 1 190 ? 23.071 9.717 -44.592 1.00 40.12 190 THR A N 1
ATOM 1500 C CA . THR A 1 190 ? 22.207 10.851 -44.224 1.00 40.12 190 THR A CA 1
ATOM 1501 C C . THR A 1 190 ? 22.036 10.867 -42.710 1.00 40.12 190 THR A C 1
ATOM 1503 O O . THR A 1 190 ? 21.135 10.232 -42.159 1.00 40.12 190 THR A O 1
ATOM 1506 N N . LYS A 1 191 ? 22.932 11.581 -42.015 1.00 42.62 191 LYS A N 1
ATOM 1507 C CA . LYS A 1 191 ? 22.922 11.733 -40.552 1.00 42.62 191 LYS A CA 1
ATOM 1508 C C . LYS A 1 191 ? 21.871 12.765 -40.123 1.00 42.62 191 LYS A C 1
ATOM 1510 O O . LYS A 1 191 ? 22.115 13.969 -40.140 1.00 42.62 191 LYS A O 1
ATOM 1515 N N . THR A 1 192 ? 20.715 12.295 -39.662 1.00 39.62 192 THR A N 1
ATOM 1516 C CA . THR A 1 192 ? 19.815 13.077 -38.798 1.00 39.62 192 THR A CA 1
ATOM 1517 C C . THR A 1 192 ? 20.460 13.228 -37.415 1.00 39.62 192 THR A C 1
ATOM 1519 O O . THR A 1 192 ? 20.747 12.228 -36.755 1.00 39.62 192 THR A O 1
ATOM 1522 N N . VAL A 1 193 ? 20.723 14.462 -36.979 1.00 40.75 193 VAL A N 1
ATOM 1523 C CA . VAL A 1 193 ? 21.400 14.770 -35.705 1.00 40.75 193 VAL A CA 1
ATOM 1524 C C . VAL A 1 193 ? 20.483 14.445 -34.518 1.00 40.75 193 VAL A C 1
ATOM 1526 O O . VAL A 1 193 ? 19.455 15.087 -34.319 1.00 40.75 193 VAL A O 1
ATOM 1529 N N . VAL A 1 194 ? 20.872 13.436 -33.738 1.00 48.25 194 VAL A N 1
ATOM 1530 C CA . VAL A 1 194 ? 20.232 12.982 -32.493 1.00 48.25 194 VAL A CA 1
ATOM 1531 C C . VAL A 1 194 ? 20.534 13.984 -31.366 1.00 48.25 194 VAL A C 1
ATOM 1533 O O . VAL A 1 194 ? 21.668 14.433 -31.240 1.00 48.25 194 VAL A O 1
ATOM 1536 N N . GLU A 1 195 ? 19.553 14.334 -30.525 1.00 55.31 195 GLU A N 1
ATOM 1537 C CA . GLU A 1 195 ? 19.703 15.280 -29.394 1.00 55.31 195 GLU A CA 1
ATOM 1538 C C . GLU A 1 195 ? 20.823 14.918 -28.399 1.00 55.31 195 GLU A C 1
ATOM 1540 O O . GLU A 1 195 ? 21.421 15.812 -27.799 1.00 55.31 195 GLU A O 1
ATOM 1545 N N . GLU A 1 196 ? 21.177 13.635 -28.273 1.00 51.75 196 GLU A N 1
ATOM 1546 C CA . GLU A 1 196 ? 22.336 13.171 -27.490 1.00 51.75 196 GLU A CA 1
ATOM 1547 C C . GLU A 1 196 ? 23.658 13.790 -27.982 1.00 51.75 196 GLU A C 1
ATOM 1549 O O . GLU A 1 196 ? 24.545 14.064 -27.173 1.00 51.75 196 GLU A O 1
ATOM 1554 N N . ASP A 1 197 ? 23.765 14.104 -29.278 1.00 61.91 197 ASP A N 1
ATOM 1555 C CA . ASP A 1 197 ? 24.929 14.765 -29.883 1.00 61.91 197 ASP A CA 1
ATOM 1556 C C . ASP A 1 197 ? 25.027 16.236 -29.421 1.00 61.91 197 ASP A C 1
ATOM 1558 O O . ASP A 1 197 ? 26.121 16.784 -29.306 1.00 61.91 197 ASP A O 1
ATOM 1562 N N . ARG A 1 198 ? 23.902 16.882 -29.065 1.00 63.19 198 ARG A N 1
ATOM 1563 C CA . ARG A 1 198 ? 23.895 18.269 -28.561 1.00 63.19 198 ARG A CA 1
ATOM 1564 C C . ARG A 1 198 ? 24.394 18.357 -27.127 1.00 63.19 198 ARG A C 1
ATOM 1566 O O . ARG A 1 198 ? 25.216 19.218 -26.842 1.00 63.19 198 ARG A O 1
ATOM 1573 N N . VAL A 1 199 ? 23.959 17.455 -26.246 1.00 70.25 199 VAL A N 1
ATOM 1574 C CA . VAL A 1 199 ? 24.428 17.422 -24.847 1.00 70.25 199 VAL A CA 1
ATOM 1575 C C . VAL A 1 199 ? 25.915 17.073 -24.792 1.00 70.25 199 VAL A C 1
ATOM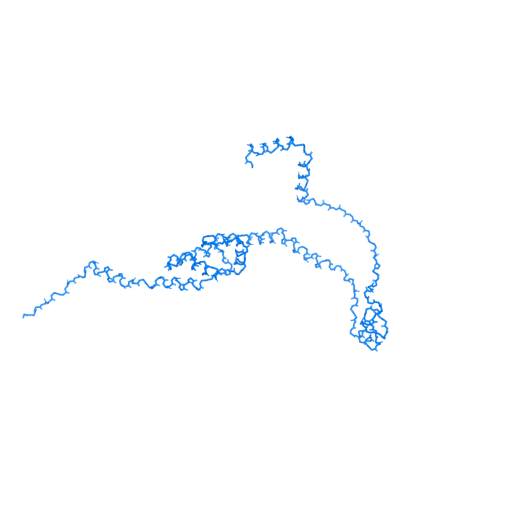 1577 O O . VAL A 1 199 ? 26.680 17.722 -24.083 1.00 70.25 199 VAL A O 1
ATOM 1580 N N . GLN A 1 200 ? 26.349 16.105 -25.604 1.00 71.62 200 GLN A N 1
ATOM 1581 C CA . GLN A 1 200 ? 27.764 15.756 -25.752 1.00 71.62 200 GLN A CA 1
ATOM 1582 C C . GLN A 1 200 ? 28.585 16.930 -26.308 1.00 71.62 200 GLN A C 1
ATOM 1584 O O . GLN A 1 200 ? 29.680 17.200 -25.813 1.00 71.62 200 GLN A O 1
ATOM 1589 N N . ASN A 1 201 ? 28.049 17.661 -27.291 1.00 77.12 201 ASN A N 1
ATOM 1590 C CA . ASN A 1 201 ? 28.685 18.857 -27.839 1.00 77.12 201 ASN A CA 1
ATOM 1591 C C . ASN A 1 201 ? 28.778 19.990 -26.805 1.00 77.12 201 ASN A C 1
ATOM 1593 O O . ASN A 1 201 ? 29.834 20.595 -26.669 1.00 77.12 201 ASN A O 1
ATOM 1597 N N . ILE A 1 202 ? 27.723 20.233 -26.023 1.00 76.19 202 ILE A N 1
ATOM 1598 C CA . ILE A 1 202 ? 27.726 21.232 -24.943 1.00 76.19 202 ILE A CA 1
ATOM 1599 C C . ILE A 1 202 ? 28.753 20.853 -23.874 1.00 76.19 202 ILE A C 1
ATOM 1601 O O . ILE A 1 202 ? 29.571 21.687 -23.504 1.00 76.19 202 ILE A O 1
ATOM 1605 N N . MET A 1 203 ? 28.797 19.590 -23.437 1.00 75.94 203 MET A N 1
ATOM 1606 C CA . MET A 1 203 ? 29.802 19.123 -22.472 1.00 75.94 203 MET A CA 1
ATOM 1607 C C . MET A 1 203 ? 31.235 19.189 -23.013 1.00 75.94 203 MET A C 1
ATOM 1609 O O . MET A 1 203 ? 32.177 19.351 -22.237 1.00 75.94 203 MET A O 1
ATOM 1613 N N . ARG A 1 204 ? 31.421 19.038 -24.329 1.00 80.94 204 ARG A N 1
ATOM 1614 C CA . ARG A 1 204 ? 32.716 19.243 -24.984 1.00 80.94 204 ARG A CA 1
ATOM 1615 C C . ARG A 1 204 ? 33.106 20.719 -24.967 1.00 80.94 204 ARG A C 1
ATOM 1617 O O . ARG A 1 204 ? 34.183 21.018 -24.471 1.00 80.94 204 ARG A O 1
ATOM 1624 N N . MET A 1 205 ? 32.220 21.617 -25.400 1.00 78.06 205 MET A N 1
ATOM 1625 C CA . MET A 1 205 ? 32.465 23.065 -25.367 1.00 78.06 205 MET A CA 1
ATOM 1626 C C . MET A 1 205 ? 32.758 23.550 -23.939 1.00 78.06 205 MET A C 1
ATOM 1628 O O . MET A 1 205 ? 33.730 24.263 -23.716 1.00 78.06 205 MET A O 1
ATOM 1632 N N . TRP A 1 206 ? 32.013 23.063 -22.941 1.00 77.56 206 TRP A N 1
ATOM 1633 C CA . TRP A 1 206 ? 32.273 23.348 -21.525 1.00 77.56 206 TRP A CA 1
ATOM 1634 C C . TRP A 1 206 ? 33.658 22.893 -21.055 1.00 77.56 206 TRP A C 1
ATOM 1636 O O . TRP A 1 206 ? 34.249 23.554 -20.212 1.00 77.56 206 TRP A O 1
ATOM 1646 N N . ARG A 1 207 ? 34.201 21.790 -21.588 1.00 78.69 207 ARG A N 1
ATOM 1647 C CA . ARG A 1 207 ? 35.558 21.309 -21.264 1.00 78.69 207 ARG A CA 1
ATOM 1648 C C . ARG A 1 207 ? 36.676 22.051 -21.994 1.00 78.69 207 ARG A C 1
ATOM 1650 O O . ARG A 1 207 ? 37.833 21.886 -21.611 1.00 78.69 207 ARG A O 1
ATOM 1657 N N . GLU A 1 208 ? 36.348 22.840 -23.005 1.00 79.25 208 GLU A N 1
ATOM 1658 C CA . GLU A 1 208 ? 37.308 23.629 -23.778 1.00 79.25 208 GLU A CA 1
ATOM 1659 C C . GLU A 1 208 ? 37.414 25.077 -23.271 1.00 79.25 208 GLU A C 1
ATOM 1661 O O . GLU A 1 208 ? 38.434 25.719 -23.505 1.00 79.25 208 GLU A O 1
ATOM 1666 N N . LEU A 1 209 ? 36.427 25.574 -22.508 1.00 77.25 209 LEU A N 1
ATOM 1667 C CA . LEU A 1 209 ? 36.536 26.866 -21.817 1.00 77.25 209 LEU A CA 1
ATOM 1668 C C . LEU A 1 209 ? 37.636 26.840 -20.745 1.00 77.25 209 LEU A C 1
ATOM 1670 O O . LEU A 1 209 ? 37.776 25.844 -20.030 1.00 77.25 209 LEU A O 1
ATOM 1674 N N . GLY A 1 210 ? 38.367 27.947 -20.587 1.00 75.38 210 GLY A N 1
ATOM 1675 C CA . GLY A 1 210 ? 39.312 28.135 -19.480 1.00 75.38 210 GLY A CA 1
ATOM 1676 C C . GLY A 1 210 ? 38.607 28.181 -18.118 1.00 75.38 210 GLY A C 1
ATOM 1677 O O . GLY A 1 210 ? 37.424 28.509 -18.041 1.00 75.38 210 GLY A O 1
ATOM 1678 N N . GLU A 1 211 ? 39.319 27.843 -17.039 1.00 69.31 211 GLU A N 1
ATOM 1679 C CA . GLU A 1 211 ? 38.751 27.762 -15.679 1.00 69.31 211 GLU A CA 1
ATOM 1680 C C . GLU A 1 211 ? 38.103 29.086 -15.232 1.00 69.31 211 GLU A C 1
ATOM 1682 O O . GLU A 1 211 ? 36.994 29.078 -14.693 1.00 69.31 211 GLU A O 1
ATOM 1687 N N . ASP A 1 212 ? 38.711 30.222 -15.582 1.00 75.62 212 ASP A N 1
ATOM 1688 C CA . ASP A 1 212 ? 38.181 31.560 -15.288 1.00 75.62 212 ASP A CA 1
ATOM 1689 C C . ASP A 1 212 ? 36.840 31.822 -15.998 1.00 75.62 212 ASP A C 1
ATOM 1691 O O . ASP A 1 212 ? 35.905 32.357 -15.411 1.00 75.62 212 ASP A O 1
ATOM 1695 N N . GLN A 1 213 ? 36.684 31.349 -17.236 1.00 73.75 213 GLN A N 1
ATOM 1696 C CA . GLN A 1 213 ? 35.450 31.543 -18.006 1.00 73.75 213 GLN A CA 1
ATOM 1697 C C . GLN A 1 213 ? 34.316 30.622 -17.536 1.00 73.75 213 GLN A C 1
ATOM 1699 O O . GLN A 1 213 ? 33.144 30.975 -17.629 1.00 73.75 213 GLN A O 1
ATOM 1704 N N . ARG A 1 214 ? 34.645 29.431 -17.016 1.00 77.62 214 ARG A N 1
ATOM 1705 C CA . ARG A 1 214 ? 33.642 28.523 -16.430 1.00 77.62 214 ARG A CA 1
ATOM 1706 C C . ARG A 1 214 ? 33.102 29.052 -15.111 1.00 77.62 214 ARG A C 1
ATOM 1708 O O . ARG A 1 214 ? 31.928 28.855 -14.820 1.00 77.62 214 ARG A O 1
ATOM 1715 N N . THR A 1 215 ? 33.960 29.679 -14.309 1.00 76.81 215 THR A N 1
ATOM 1716 C CA . THR A 1 215 ? 33.558 30.256 -13.020 1.00 76.81 215 THR A CA 1
ATOM 1717 C C . THR A 1 215 ? 32.694 31.500 -13.208 1.00 76.81 215 THR A C 1
ATOM 1719 O O . THR A 1 215 ? 31.700 31.643 -12.502 1.00 76.81 215 THR A O 1
ATOM 1722 N N . GLU A 1 216 ? 32.992 32.334 -14.208 1.00 80.50 216 GLU A N 1
ATOM 1723 C CA . GLU A 1 216 ? 32.141 33.464 -14.600 1.00 80.50 216 GLU A CA 1
ATOM 1724 C C . GLU A 1 216 ? 30.768 32.996 -15.116 1.00 80.50 216 GLU A C 1
ATOM 1726 O O . GLU A 1 216 ? 29.744 33.456 -14.618 1.00 80.50 216 GLU A O 1
ATOM 1731 N N . ALA A 1 217 ? 30.730 31.991 -16.002 1.00 76.75 217 ALA A N 1
ATOM 1732 C CA . ALA A 1 217 ? 29.478 31.434 -16.524 1.00 76.75 217 ALA A CA 1
ATOM 1733 C C . ALA A 1 217 ? 28.602 30.760 -15.447 1.00 76.75 217 ALA A C 1
ATOM 1735 O O . ALA A 1 217 ? 27.379 30.831 -15.510 1.00 76.75 217 ALA A O 1
ATOM 1736 N N . MET A 1 218 ? 29.204 30.101 -14.448 1.00 75.69 218 MET A N 1
ATOM 1737 C CA . MET A 1 218 ? 28.454 29.526 -13.319 1.00 75.69 218 MET A CA 1
ATOM 1738 C C . MET A 1 218 ? 27.866 30.611 -12.414 1.00 75.69 218 MET A C 1
ATOM 1740 O O . MET A 1 218 ? 26.747 30.462 -11.934 1.00 75.69 218 MET A O 1
ATOM 1744 N N . LYS A 1 219 ? 28.597 31.711 -12.211 1.00 81.31 219 LYS A N 1
ATOM 1745 C CA . LYS A 1 219 ? 28.132 32.844 -11.409 1.00 81.31 219 LYS A CA 1
ATOM 1746 C C . LYS A 1 219 ? 26.960 33.573 -12.074 1.00 81.31 219 LYS A C 1
ATOM 1748 O O . LYS A 1 219 ? 26.014 33.946 -11.395 1.00 81.31 219 LYS A O 1
ATOM 1753 N N . GLU A 1 220 ? 26.999 33.723 -13.396 1.00 78.38 220 GLU A N 1
ATOM 1754 C CA . GLU A 1 220 ? 25.912 34.328 -14.175 1.00 78.38 220 GLU A CA 1
ATOM 1755 C C . GLU A 1 220 ? 24.622 33.485 -14.111 1.00 78.38 220 GLU A C 1
ATOM 1757 O O . GLU A 1 220 ? 23.535 34.031 -13.959 1.00 78.38 220 GLU A O 1
ATOM 1762 N N . LEU A 1 221 ? 24.736 32.150 -14.111 1.00 76.25 221 LEU A N 1
ATOM 1763 C CA . LEU A 1 221 ? 23.589 31.245 -13.933 1.00 76.25 221 LEU A CA 1
ATOM 1764 C C . LEU A 1 221 ? 22.969 31.323 -12.526 1.00 76.25 221 LEU A C 1
ATOM 1766 O O . LEU A 1 221 ? 21.746 31.260 -12.396 1.00 76.25 221 LEU A O 1
ATOM 1770 N N . GLU A 1 222 ? 23.794 31.487 -11.487 1.00 74.94 222 GLU A N 1
ATOM 1771 C CA . GLU A 1 222 ? 23.326 31.695 -10.109 1.00 74.94 222 GLU A CA 1
ATOM 1772 C C . GLU A 1 222 ? 22.633 33.060 -9.939 1.00 74.94 222 GLU A C 1
ATOM 1774 O O . GLU A 1 222 ? 21.600 33.145 -9.269 1.00 74.94 222 GLU A O 1
ATOM 1779 N N . ASP A 1 223 ? 23.152 34.113 -10.580 1.00 77.50 223 ASP A N 1
ATOM 1780 C CA . ASP A 1 223 ? 22.568 35.462 -10.557 1.00 77.50 223 ASP A CA 1
ATOM 1781 C C . ASP A 1 223 ? 21.236 35.537 -11.345 1.00 77.50 223 ASP A C 1
ATOM 1783 O O . ASP A 1 223 ? 20.349 36.321 -10.994 1.00 77.50 223 ASP A O 1
ATOM 1787 N N . GLU A 1 224 ? 21.052 34.688 -12.365 1.00 73.38 224 GLU A N 1
ATOM 1788 C CA . GLU A 1 224 ? 19.800 34.549 -13.131 1.00 73.38 224 GLU A CA 1
ATOM 1789 C C . GLU A 1 224 ? 18.777 33.574 -12.505 1.00 73.38 224 GLU A C 1
ATOM 1791 O O . GLU A 1 224 ? 17.646 33.466 -12.990 1.00 73.38 224 GLU A O 1
ATOM 1796 N N . GLY A 1 225 ? 19.120 32.920 -11.389 1.00 47.88 225 GLY A N 1
ATOM 1797 C CA . GLY A 1 225 ? 18.191 32.124 -10.580 1.00 47.88 225 GLY A CA 1
ATOM 1798 C C . GLY A 1 225 ? 17.849 30.736 -11.135 1.00 47.88 225 GLY A C 1
ATOM 1799 O O . GLY A 1 225 ? 16.737 30.254 -10.889 1.00 47.88 225 GLY A O 1
ATOM 1800 N N . PHE A 1 226 ? 18.775 30.107 -11.867 1.00 47.09 226 PHE A N 1
ATOM 1801 C CA . PHE A 1 226 ? 18.686 28.698 -12.275 1.00 47.09 226 PHE A CA 1
ATOM 1802 C C . PHE A 1 226 ? 19.333 27.736 -11.274 1.00 47.09 226 PHE A C 1
ATOM 1804 O O . PHE A 1 226 ? 20.353 28.097 -10.649 1.00 47.09 226 PHE A O 1
#

pLDDT: mean 74.38, std 18.77, range [29.92, 97.56]

Solvent-accessible surface area (backbone atoms only — not comparable to full-atom values): 13766 Å² total; per-residue (Å²): 138,83,81,80,77,86,83,76,80,72,74,48,73,65,53,48,52,51,52,49,50,59,74,57,53,65,74,57,49,38,62,51,22,45,54,47,50,75,67,45,60,58,56,91,90,61,54,48,64,63,46,48,54,56,50,48,58,34,46,67,53,31,70,66,55,62,70,58,48,39,58,44,47,62,71,18,47,53,68,72,51,46,54,54,49,69,71,53,71,93,67,92,45,51,65,52,47,50,54,50,38,30,51,52,47,50,49,50,54,49,50,48,54,49,37,63,45,75,52,27,50,53,49,50,46,51,49,51,46,57,63,60,64,61,54,81,72,82,71,73,74,73,72,49,73,67,58,49,50,50,35,59,77,64,41,36,24,91,86,81,66,46,63,84,44,53,75,92,70,43,91,62,72,87,68,74,80,84,78,84,80,79,89,74,88,87,84,87,87,81,84,78,87,54,72,70,56,53,58,53,48,51,56,47,54,61,69,69,51,53,73,72,57,51,53,51,54,52,50,52,41,55,76,71,70,108

InterPro domains:
  IPR036875 Zinc finger, CCHC-type superfamily [SSF57756] (141-179)

Mean predicted aligned error: 21.33 Å

Nearest PDB structures (foldseek):
  7lga-assembly2_D  TM=9.582E-01  e=1.727E-03  Homo sapiens
  7lga-assembly1_B  TM=9.378E-01  e=2.800E-03  Homo sapiens
  6bht-assembly2_L  TM=7.466E-01  e=1.047E-01  Human immunodeficiency virus type 1 (NEW YORK-5 ISOLATE)
  5hgl-assembly1_A  TM=7.096E-01  e=4.199E-01  Human immunodeficiency virus 1
  4xrq-assembly1_A  TM=7.178E-01  e=7.679E-01  Human immunodeficiency virus 1

Secondary structure (DSSP, 8-state):
---------PPPHHHHHHHHHHHT--SSHHHHHHHHHHH--PPTT--HHHHHHHHHHHHHHHT--HHHHHHHHHHHS-HHHHHHHHHSS---SHHHHHHHHHHHHHHHHHHHHHHHTHHHHHHHHHHHHHHHT--S-----PPPHHHHHHHHHTTB-TTT--BS--GGG-TTTT-PPP--PPP-----------HHHHHHHHHHHHHHS-HHHHHHHHHHHHHTT-

Radius of gyration: 38.04 Å; Cα contacts (8 Å, |Δi|>4): 103; chains: 1; bounding box: 103×81×93 Å

Foldseek 3Di:
DDDDPPPPPDDDPVRVVVVVCVVPVPPPQLVVLVVCLQVAAQDVPHQLVNSLVVLVVSCVSNVDDFVVSVVSVLVRYDPVLNVQLVVDDDDDGPVSSSVSSNVVRVVVVVVVVVCVPPVVCVVVVVVVVVVVVPPPPPDPPPQDPVSVVVLVVQQAEPQPRDHDDYQVPDPCPPDHDDDPDDDDDDDDDDDDDDCVVVVVVVVVVLVVDDPVVNVVVVVVCVVVPD